Protein AF-A0AAN5BVP4-F1 (afdb_monomer_lite)

Sequence (202 aa):
MHPKSNMAAGEQMIKHLYDAVRRSKYWDNVYDSILGVASNLITDSLCSLIIINFDEHGGFADYVPPPVNVPRPEDGIAFDGESEGRPVTYDFTRLGVRVPAFIISPYIEPNTLIHNDGTNYANNSAYTHTSMLHFLQELWELEGLNNRVQWAKTFEHVFSDTKREDTPKTLSTPIWYGDSWEPKPEPFYLLNQNEDYYANRP

Structure (mmCIF, N/CA/C/O backbone):
data_AF-A0AAN5BVP4-F1
#
_entry.id   AF-A0AAN5BVP4-F1
#
loop_
_atom_site.group_PDB
_atom_site.id
_atom_site.type_symbol
_atom_site.label_atom_id
_atom_site.label_alt_id
_atom_site.label_comp_id
_atom_site.label_asym_id
_atom_site.label_entity_id
_atom_site.label_seq_id
_atom_site.pdbx_PDB_ins_code
_atom_site.Cartn_x
_atom_site.Cartn_y
_atom_site.Cartn_z
_atom_site.occupancy
_atom_site.B_iso_or_equiv
_atom_site.auth_seq_id
_atom_site.auth_comp_id
_atom_site.auth_asym_id
_atom_site.auth_atom_id
_atom_site.pdbx_PDB_model_num
ATOM 1 N N . MET A 1 1 ? 12.687 0.430 9.139 1.00 60.47 1 MET A N 1
ATOM 2 C CA . MET A 1 1 ? 12.966 -0.938 8.656 1.00 60.47 1 MET A CA 1
ATOM 3 C C . MET A 1 1 ? 13.737 -0.815 7.355 1.00 60.47 1 MET A C 1
ATOM 5 O O . MET A 1 1 ? 13.190 -1.040 6.292 1.00 60.47 1 MET A O 1
ATOM 9 N N . HIS A 1 2 ? 14.980 -0.355 7.456 1.00 68.62 2 HIS A N 1
ATOM 10 C CA . HIS A 1 2 ? 15.894 -0.201 6.328 1.00 68.62 2 HIS A CA 1
ATOM 11 C C . HIS A 1 2 ? 17.158 -0.992 6.682 1.00 68.62 2 HIS A C 1
ATOM 13 O O . HIS A 1 2 ? 17.505 -1.028 7.875 1.00 68.62 2 HIS A O 1
ATOM 19 N N . PRO A 1 3 ? 17.849 -1.624 5.717 1.00 52.41 3 PRO A N 1
ATOM 20 C CA . PRO A 1 3 ? 19.118 -2.291 5.980 1.00 52.41 3 PRO A CA 1
ATOM 21 C C . PRO A 1 3 ? 20.056 -1.386 6.800 1.00 52.41 3 PRO A C 1
ATOM 23 O O . PRO A 1 3 ? 20.207 -0.206 6.472 1.00 52.41 3 PRO A O 1
ATOM 26 N N . LYS A 1 4 ? 20.645 -1.949 7.872 1.00 65.12 4 LYS A N 1
ATOM 27 C CA . LYS A 1 4 ? 21.407 -1.331 8.993 1.00 65.12 4 LYS A CA 1
ATOM 28 C C . LYS A 1 4 ? 20.627 -0.965 10.265 1.00 65.12 4 LYS A C 1
ATOM 30 O O . LYS A 1 4 ? 21.263 -0.774 1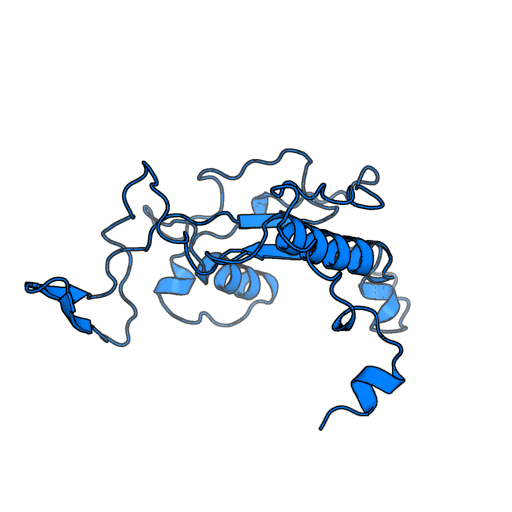1.297 1.00 65.12 4 LYS A O 1
ATOM 35 N N . SER A 1 5 ? 19.299 -0.861 10.241 1.00 67.62 5 SER A N 1
ATOM 36 C CA . SER A 1 5 ? 18.511 -0.558 11.450 1.00 67.62 5 SER A CA 1
ATOM 37 C C . SER A 1 5 ? 17.968 -1.815 12.128 1.00 67.62 5 SER A C 1
ATOM 39 O O . SER A 1 5 ? 17.642 -2.796 11.467 1.00 67.62 5 SER A O 1
ATOM 41 N N . ASN A 1 6 ? 17.807 -1.761 13.452 1.00 75.81 6 ASN A N 1
ATOM 42 C CA . ASN A 1 6 ? 17.239 -2.864 14.219 1.00 75.81 6 ASN A CA 1
ATOM 43 C C . ASN A 1 6 ? 15.751 -3.103 13.878 1.00 75.81 6 ASN A C 1
ATOM 45 O O . ASN A 1 6 ? 14.955 -2.159 13.868 1.00 75.81 6 ASN A O 1
ATOM 49 N N . MET A 1 7 ? 15.369 -4.363 13.644 1.00 80.69 7 MET A N 1
ATOM 50 C CA . MET A 1 7 ? 13.988 -4.743 13.314 1.00 80.69 7 MET A CA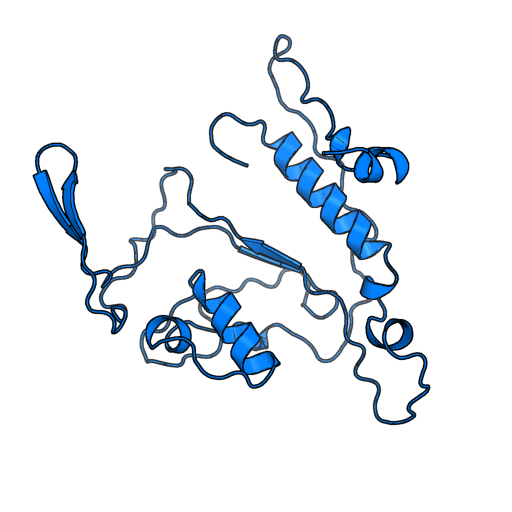 1
ATOM 51 C C . MET A 1 7 ? 12.998 -4.426 14.437 1.00 80.69 7 MET A C 1
ATOM 53 O O . MET A 1 7 ? 11.948 -3.850 14.160 1.00 80.69 7 MET A O 1
ATOM 57 N N . ALA A 1 8 ? 13.366 -4.680 15.695 1.00 81.69 8 ALA A N 1
ATOM 58 C CA . ALA A 1 8 ? 12.511 -4.406 16.848 1.00 81.69 8 ALA A CA 1
ATOM 59 C C . ALA A 1 8 ? 12.194 -2.909 16.986 1.00 81.69 8 ALA A C 1
ATOM 61 O O . ALA A 1 8 ? 11.110 -2.544 17.431 1.00 81.69 8 ALA A O 1
ATOM 62 N N . ALA A 1 9 ? 13.097 -2.021 16.552 1.00 80.81 9 ALA A N 1
ATOM 63 C CA . ALA A 1 9 ? 12.792 -0.593 16.478 1.00 80.81 9 ALA A CA 1
ATOM 64 C C . ALA A 1 9 ? 11.716 -0.313 15.412 1.00 80.81 9 ALA A C 1
ATOM 66 O O . ALA A 1 9 ? 10.761 0.414 15.661 1.00 80.81 9 ALA A O 1
ATOM 67 N N . GLY A 1 10 ? 11.806 -0.933 14.235 1.00 84.12 10 GLY A N 1
ATOM 68 C CA . GLY A 1 10 ? 10.755 -0.842 13.217 1.00 84.12 10 GLY A CA 1
ATOM 69 C C . GLY A 1 10 ? 9.388 -1.320 13.717 1.00 84.12 10 GLY A C 1
ATOM 70 O O . GLY A 1 10 ? 8.387 -0.623 13.560 1.00 84.12 10 GLY A O 1
ATOM 71 N N . GLU A 1 11 ? 9.361 -2.469 14.384 1.00 87.75 11 GLU A N 1
ATOM 72 C CA . GLU A 1 11 ? 8.152 -3.033 14.991 1.00 87.75 11 GLU A CA 1
ATOM 73 C C . GLU A 1 11 ? 7.599 -2.134 16.104 1.00 87.75 11 GLU A C 1
ATOM 75 O O . GLU A 1 11 ? 6.389 -1.931 16.201 1.00 87.75 11 GLU A O 1
ATOM 80 N N . GLN A 1 12 ? 8.476 -1.528 16.908 1.00 86.69 12 GLN A N 1
ATOM 81 C CA . GLN A 1 12 ? 8.082 -0.615 17.978 1.00 86.69 12 GLN A CA 1
ATOM 82 C C . GLN A 1 12 ? 7.410 0.636 17.403 1.00 86.69 12 GLN A C 1
ATOM 84 O O . GLN A 1 12 ? 6.421 1.110 17.961 1.00 86.69 12 GLN A O 1
ATOM 89 N N . MET A 1 13 ? 7.902 1.152 16.272 1.00 87.94 13 MET A N 1
ATOM 90 C CA . MET A 1 13 ? 7.272 2.262 15.552 1.00 87.94 13 MET A CA 1
ATOM 91 C C . MET A 1 13 ? 5.867 1.887 15.064 1.00 87.94 13 MET A C 1
ATOM 93 O O . MET A 1 13 ? 4.926 2.645 15.297 1.00 87.94 13 MET A O 1
ATOM 97 N N . ILE A 1 14 ? 5.706 0.710 14.447 1.00 91.62 14 ILE A N 1
ATOM 98 C CA . ILE A 1 14 ? 4.395 0.212 13.997 1.00 91.62 14 ILE A CA 1
ATOM 99 C C . ILE A 1 14 ? 3.437 0.076 15.183 1.00 91.62 14 ILE A C 1
ATOM 101 O O . ILE A 1 14 ? 2.300 0.540 15.110 1.00 91.62 14 ILE A O 1
ATOM 105 N N . LYS A 1 15 ? 3.901 -0.503 16.296 1.00 91.94 15 LYS A N 1
ATOM 106 C CA . LYS A 1 15 ? 3.128 -0.598 17.537 1.00 91.94 15 LYS A CA 1
ATOM 107 C C . LYS A 1 15 ? 2.666 0.769 18.023 1.00 91.94 15 LYS A C 1
ATOM 109 O O . LYS A 1 15 ? 1.489 0.928 18.327 1.00 91.94 15 LYS A O 1
ATOM 114 N N . HIS A 1 16 ? 3.567 1.746 18.103 1.00 90.88 16 HIS A N 1
ATOM 115 C CA . HIS A 1 16 ? 3.206 3.091 18.544 1.00 90.88 16 HIS A CA 1
ATOM 116 C C . HIS A 1 16 ? 2.154 3.729 17.637 1.00 90.88 16 HIS A C 1
ATOM 118 O O . HIS A 1 16 ? 1.184 4.281 18.155 1.00 90.88 16 HIS A O 1
ATOM 124 N N . LEU A 1 17 ? 2.313 3.616 16.315 1.00 91.81 17 LEU A N 1
ATOM 125 C CA . LEU A 1 17 ? 1.338 4.112 15.345 1.00 91.81 17 LEU A CA 1
ATOM 126 C C . LEU A 1 17 ? -0.029 3.450 15.549 1.00 91.81 17 LEU A C 1
ATOM 128 O O . LEU A 1 17 ? -1.029 4.147 15.721 1.00 91.81 17 LEU A O 1
ATOM 132 N N . TYR A 1 18 ? -0.070 2.117 15.580 1.00 93.88 18 TYR A N 1
ATOM 133 C CA . TYR A 1 18 ? -1.311 1.371 15.762 1.00 93.88 18 TYR A CA 1
ATOM 134 C C . TYR A 1 18 ? -1.993 1.731 17.083 1.00 93.88 18 TYR A C 1
ATOM 136 O O . TYR A 1 18 ? -3.154 2.119 17.079 1.00 93.88 18 TYR A O 1
ATOM 144 N N . ASP A 1 19 ? -1.277 1.664 18.208 1.00 93.44 19 ASP A N 1
ATOM 145 C CA . ASP A 1 19 ? -1.830 1.946 19.535 1.00 93.44 19 ASP A CA 1
ATOM 146 C C . ASP A 1 19 ? -2.303 3.404 19.674 1.00 93.44 19 ASP A C 1
ATOM 148 O O . ASP A 1 19 ? -3.219 3.691 20.450 1.00 93.44 19 ASP A O 1
ATOM 152 N N . ALA A 1 20 ? -1.673 4.347 18.967 1.00 91.19 20 ALA A N 1
ATOM 153 C CA . ALA A 1 20 ? -2.102 5.742 18.935 1.00 91.19 20 ALA A CA 1
ATOM 154 C C . ALA A 1 20 ? -3.425 5.896 18.176 1.00 91.19 20 ALA A C 1
ATOM 156 O O . ALA A 1 20 ? -4.381 6.441 18.728 1.00 91.19 20 ALA A O 1
ATOM 157 N N . VAL A 1 21 ? -3.515 5.358 16.954 1.00 91.00 21 VAL A N 1
ATOM 158 C CA . VAL A 1 21 ? -4.749 5.410 16.155 1.00 91.00 21 VAL A CA 1
ATOM 159 C C . VAL A 1 21 ? -5.865 4.625 16.850 1.00 91.00 21 VAL A C 1
ATOM 161 O O . VAL A 1 21 ? -6.971 5.142 16.984 1.00 91.00 21 VAL A O 1
ATOM 164 N N . ARG A 1 22 ? -5.570 3.440 17.396 1.00 90.69 22 ARG A N 1
ATOM 165 C CA . ARG A 1 22 ? -6.516 2.548 18.086 1.00 90.69 22 ARG A CA 1
ATOM 166 C C . ARG A 1 22 ? -7.164 3.162 19.325 1.00 90.69 22 ARG A C 1
ATOM 168 O O . ARG A 1 22 ? -8.308 2.827 19.632 1.00 90.69 22 ARG A O 1
ATOM 175 N N . ARG A 1 23 ? -6.432 4.012 20.053 1.00 90.44 23 ARG A N 1
ATOM 176 C CA . ARG A 1 23 ? -6.931 4.754 21.226 1.00 90.44 23 ARG A CA 1
ATOM 177 C C . ARG A 1 23 ? -7.583 6.085 20.860 1.00 90.44 23 ARG A C 1
ATOM 179 O O . ARG A 1 23 ? -8.164 6.730 21.729 1.00 90.44 23 ARG A O 1
ATOM 186 N N . SER A 1 24 ? -7.455 6.523 19.611 1.00 86.88 24 SER A N 1
ATOM 187 C CA . SER A 1 24 ? -8.049 7.773 19.157 1.00 86.88 24 SER A CA 1
ATOM 188 C C . SER A 1 24 ? -9.558 7.631 18.960 1.00 86.88 24 SER A C 1
ATOM 190 O O . SER A 1 24 ? -10.069 6.545 18.684 1.00 86.88 24 SER A O 1
ATOM 192 N N . LYS A 1 25 ? -10.268 8.762 19.013 1.00 83.75 25 LYS A N 1
ATOM 193 C CA . LYS A 1 25 ? -11.696 8.832 18.664 1.00 83.75 25 LYS A CA 1
ATOM 194 C C . LYS A 1 25 ? -11.990 8.347 17.233 1.00 83.75 25 LYS A C 1
ATOM 196 O O . LYS A 1 25 ? -13.077 7.846 16.972 1.00 83.75 25 LYS A O 1
ATOM 201 N N . TYR A 1 26 ? -11.003 8.432 16.336 1.00 82.56 26 TYR A N 1
ATOM 202 C CA . TYR A 1 26 ? -11.122 8.083 14.918 1.00 82.56 26 TYR A CA 1
ATOM 203 C C . TYR A 1 26 ? -11.084 6.574 14.640 1.00 82.56 26 TYR A C 1
ATOM 205 O O . TYR A 1 26 ? -11.358 6.157 13.513 1.00 82.56 26 TYR A O 1
ATOM 213 N N . TRP A 1 27 ? -10.725 5.739 15.625 1.00 85.25 27 TRP A N 1
ATOM 214 C CA . TRP A 1 27 ? -10.769 4.287 15.436 1.00 85.25 27 TRP A CA 1
ATOM 215 C C . TRP A 1 27 ? -12.205 3.793 15.284 1.00 85.25 27 TRP A C 1
ATOM 217 O O . TRP A 1 27 ? -12.499 3.020 14.377 1.00 85.25 27 TRP A O 1
ATOM 227 N N . ASP A 1 28 ? -13.084 4.258 16.173 1.00 74.69 28 ASP A N 1
ATOM 228 C CA . ASP A 1 28 ? -14.465 3.798 16.243 1.00 74.69 28 ASP A CA 1
ATOM 229 C C . ASP A 1 28 ? -15.428 4.721 15.484 1.00 74.69 28 ASP A C 1
ATOM 231 O O . ASP A 1 28 ? -16.345 4.195 14.869 1.00 74.69 28 ASP A O 1
ATOM 235 N N . ASN A 1 29 ? -15.207 6.048 15.467 1.00 64.88 29 ASN A N 1
ATOM 236 C CA . ASN A 1 29 ? -16.105 7.020 14.826 1.00 64.88 29 ASN A CA 1
ATOM 237 C C . ASN A 1 29 ? -15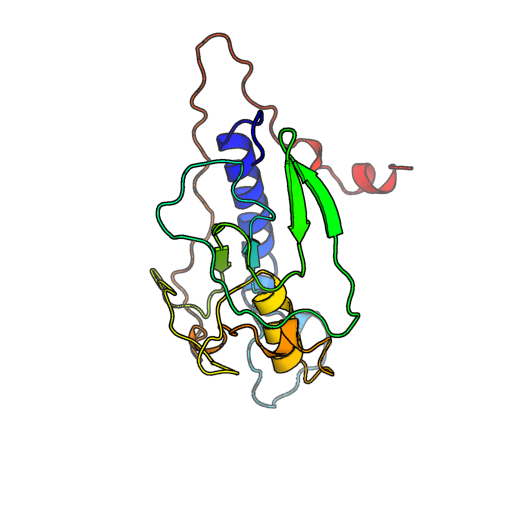.336 8.237 14.270 1.00 64.88 29 ASN A C 1
ATOM 239 O O . ASN A 1 29 ? -14.983 9.157 15.011 1.00 64.88 29 ASN A O 1
ATOM 243 N N . VAL A 1 30 ? -15.110 8.304 12.956 1.00 55.91 30 VAL A N 1
ATOM 244 C CA . VAL A 1 30 ? -14.523 9.501 12.321 1.00 55.91 30 VAL A CA 1
ATOM 245 C C . VAL A 1 30 ? -15.553 10.640 12.229 1.00 55.91 30 VAL A C 1
ATOM 247 O O . VAL A 1 30 ? -15.204 11.798 12.477 1.00 55.91 30 VAL A O 1
ATOM 250 N N . TYR A 1 31 ? -16.825 10.323 11.958 1.00 49.56 31 TYR A N 1
ATOM 251 C CA . TYR A 1 31 ? -17.839 11.306 11.546 1.00 49.56 31 TYR A CA 1
ATOM 252 C C . TYR A 1 31 ? -18.337 12.241 12.667 1.00 49.56 31 TYR A C 1
ATOM 254 O O . TYR A 1 31 ? -18.408 13.453 12.459 1.00 49.56 31 TYR A O 1
ATOM 262 N N . ASP A 1 32 ? -18.562 11.736 13.888 1.00 47.41 32 ASP A N 1
ATOM 263 C CA . ASP A 1 32 ? -19.035 12.560 15.024 1.00 47.41 32 ASP A CA 1
ATOM 264 C C . ASP A 1 32 ? -18.076 13.702 15.389 1.00 47.41 32 ASP A C 1
ATOM 266 O O . ASP A 1 32 ? -18.455 14.701 16.002 1.00 47.41 32 ASP A O 1
ATOM 270 N N . SER A 1 33 ? -16.805 13.566 15.017 1.00 45.41 33 SER A N 1
ATOM 271 C CA . SER A 1 33 ? -15.749 14.436 15.508 1.00 45.41 33 SER A CA 1
ATOM 272 C C . SER A 1 33 ? -15.346 15.570 14.565 1.00 45.41 33 SER A C 1
ATOM 274 O O . SER A 1 33 ? -14.636 16.473 15.012 1.00 45.41 33 SER A O 1
ATOM 276 N N . ILE A 1 34 ? -15.777 15.529 13.297 1.00 49.94 34 ILE A N 1
ATOM 277 C CA . ILE A 1 34 ? -15.353 16.479 12.254 1.00 49.94 34 ILE A CA 1
ATOM 278 C C . ILE A 1 34 ? -16.437 17.518 11.928 1.00 49.94 34 ILE A C 1
ATOM 280 O O . ILE A 1 34 ? -16.086 18.606 11.482 1.00 49.94 34 ILE A O 1
ATOM 284 N N . LEU A 1 35 ? -17.725 17.261 12.205 1.00 46.56 35 LEU A N 1
ATOM 285 C CA . LEU A 1 35 ? -18.787 18.200 11.803 1.00 46.56 35 LEU A CA 1
ATOM 286 C C . LEU A 1 35 ? -19.715 18.710 12.913 1.00 46.56 35 LEU A C 1
ATOM 288 O O . LEU A 1 35 ? -20.352 19.733 12.700 1.00 46.56 35 LEU A O 1
ATOM 292 N N . GLY A 1 36 ? -19.808 18.096 14.099 1.00 47.97 36 GLY A N 1
ATOM 293 C CA . GLY A 1 36 ? -20.693 18.606 15.165 1.00 47.97 36 GLY A CA 1
ATOM 294 C C . GLY A 1 36 ? -22.180 18.714 14.773 1.00 47.97 36 GLY A C 1
ATOM 295 O O . GLY A 1 36 ? -22.956 19.360 15.477 1.00 47.97 36 GLY A O 1
ATOM 296 N N . VAL A 1 37 ? -22.586 18.092 13.661 1.00 44.75 37 VAL A N 1
ATOM 297 C CA . VAL A 1 37 ? -23.964 18.075 13.170 1.00 44.75 37 VAL A CA 1
ATOM 298 C C . VAL A 1 37 ? -24.497 16.658 13.317 1.00 44.75 37 VAL A C 1
ATOM 300 O O . VAL A 1 37 ? -24.060 15.744 12.624 1.00 44.75 37 VAL A O 1
ATOM 303 N N . ALA A 1 38 ? -25.457 16.480 14.221 1.00 47.19 38 ALA A N 1
ATOM 304 C CA . ALA A 1 38 ? -26.250 15.263 14.309 1.00 47.19 38 ALA A CA 1
ATOM 305 C C . ALA A 1 38 ? -27.121 15.142 13.045 1.00 47.19 38 ALA A C 1
ATOM 307 O O . ALA A 1 38 ? -28.177 15.771 12.953 1.00 47.19 38 ALA A O 1
ATOM 308 N N . SER A 1 39 ? -26.677 14.377 12.047 1.00 45.78 39 SER A N 1
ATOM 309 C CA . SER A 1 39 ? -27.493 14.046 10.875 1.00 45.78 39 SER A CA 1
ATOM 310 C C . SER A 1 39 ? -28.058 12.634 11.006 1.00 45.78 39 SER A C 1
ATOM 312 O O . SER A 1 39 ? -27.315 11.662 10.976 1.00 45.78 39 SER A O 1
ATOM 314 N N . ASN A 1 40 ? -29.386 12.523 11.090 1.00 42.06 40 ASN A N 1
ATOM 315 C CA . ASN A 1 40 ? -30.141 11.260 11.120 1.00 42.06 40 ASN A CA 1
ATOM 316 C C . ASN A 1 40 ? -30.285 10.590 9.731 1.00 42.06 40 ASN A C 1
ATOM 318 O O . ASN A 1 40 ? -31.272 9.902 9.477 1.00 42.06 40 ASN A O 1
ATOM 322 N N . LEU A 1 41 ? -29.345 10.814 8.810 1.00 44.31 41 LEU A N 1
ATOM 323 C CA . LEU A 1 41 ? -29.219 10.011 7.592 1.00 44.31 41 LEU A CA 1
ATOM 324 C C . LEU A 1 41 ? -28.148 8.964 7.854 1.00 44.31 41 LEU A C 1
ATOM 326 O O . LEU A 1 41 ? -27.126 9.332 8.420 1.00 44.31 41 LEU A O 1
ATOM 330 N N . ILE A 1 42 ? -28.433 7.712 7.472 1.00 43.19 42 ILE A N 1
ATOM 331 C CA . ILE A 1 42 ? -27.570 6.516 7.535 1.00 43.19 42 ILE A CA 1
ATOM 332 C C . ILE A 1 42 ? -26.104 6.924 7.723 1.00 43.19 42 ILE A C 1
ATOM 334 O O . ILE A 1 42 ? -25.420 7.320 6.784 1.00 43.19 42 ILE A O 1
ATOM 338 N N . THR A 1 43 ? -25.682 6.959 8.985 1.00 43.66 43 THR A N 1
ATOM 339 C CA . THR A 1 43 ? -24.336 7.353 9.385 1.00 43.66 43 THR A CA 1
ATOM 340 C C . THR A 1 43 ? -23.440 6.163 9.116 1.00 43.66 43 THR A C 1
ATOM 342 O O . THR A 1 43 ? -23.242 5.334 10.004 1.00 43.66 43 THR A O 1
ATOM 345 N N . ASP A 1 44 ? -22.949 6.048 7.886 1.00 50.94 44 ASP A N 1
ATOM 346 C CA . ASP A 1 44 ? -21.884 5.112 7.555 1.00 50.94 44 ASP A CA 1
ATOM 347 C C . ASP A 1 44 ? -20.686 5.472 8.441 1.00 50.94 44 ASP A C 1
ATOM 349 O O . ASP A 1 44 ? -20.044 6.514 8.283 1.00 50.94 44 ASP A O 1
ATOM 353 N N . SER A 1 45 ? -20.456 4.664 9.475 1.00 54.34 45 SER A N 1
ATOM 354 C CA . SER A 1 45 ? -19.377 4.850 10.437 1.00 54.34 45 SER A CA 1
ATOM 355 C C . SER A 1 45 ? -18.037 4.759 9.710 1.00 54.34 45 SER A C 1
ATOM 357 O O . SER A 1 45 ? -17.456 3.684 9.584 1.00 54.34 45 SER A O 1
ATOM 359 N N . LEU A 1 46 ? -17.523 5.892 9.234 1.00 59.88 46 LEU A N 1
ATOM 360 C CA . LEU A 1 46 ? -16.158 5.996 8.734 1.00 59.88 46 LEU A CA 1
ATOM 361 C C . LEU A 1 46 ? -15.209 5.627 9.886 1.00 59.88 46 LEU A C 1
ATOM 363 O O . LEU A 1 46 ? -15.212 6.281 10.932 1.00 59.88 46 LEU A O 1
ATOM 367 N N . CYS A 1 47 ? -14.416 4.570 9.709 1.00 73.12 47 CYS A N 1
ATOM 368 C CA . CYS A 1 47 ? -13.344 4.178 10.626 1.00 73.12 47 CYS A CA 1
ATOM 369 C C . CYS A 1 47 ? -11.979 4.393 9.967 1.00 73.12 47 CYS A C 1
ATOM 371 O O . CYS A 1 47 ? -11.856 4.499 8.748 1.00 73.12 47 CYS A O 1
ATOM 373 N N . SER A 1 48 ? -10.935 4.448 10.789 1.00 87.69 48 SER A N 1
ATOM 374 C CA . SER A 1 48 ? -9.565 4.636 10.305 1.00 87.69 48 SER A CA 1
ATOM 375 C C . SER A 1 48 ? -9.083 3.461 9.443 1.00 87.69 48 SER A C 1
ATOM 377 O O . SER A 1 48 ? -9.267 2.297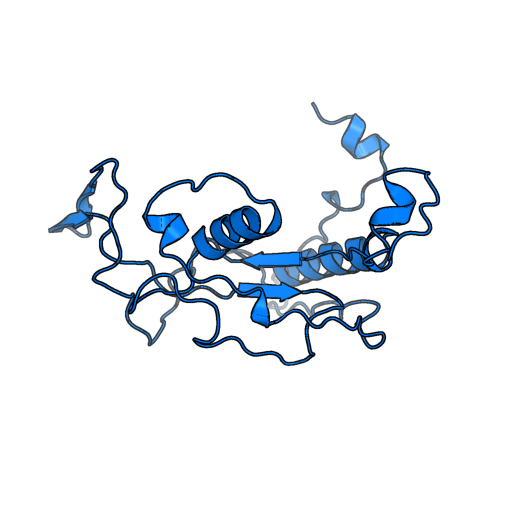 9.801 1.00 87.69 48 SER A O 1
ATOM 379 N N . LEU A 1 49 ? -8.392 3.784 8.348 1.00 91.12 49 LEU A N 1
ATOM 380 C CA . LEU A 1 49 ? -7.652 2.851 7.502 1.00 91.12 49 LEU A CA 1
ATOM 381 C C . LEU A 1 49 ? -6.153 3.125 7.662 1.00 91.12 49 LEU A C 1
ATOM 383 O O . LEU A 1 49 ? -5.692 4.233 7.400 1.00 91.12 49 LEU A O 1
ATOM 387 N N . ILE A 1 50 ? -5.389 2.120 8.083 1.00 94.12 50 ILE A N 1
ATOM 388 C CA . ILE A 1 50 ? -3.927 2.186 8.141 1.00 94.12 50 ILE A CA 1
ATOM 389 C C . ILE A 1 50 ? -3.379 1.306 7.024 1.00 94.12 50 ILE A C 1
ATOM 391 O O . ILE A 1 50 ? -3.645 0.105 6.988 1.00 94.12 50 ILE A O 1
ATOM 395 N N . ILE A 1 51 ? -2.586 1.901 6.137 1.00 94.88 51 ILE A N 1
ATOM 396 C CA . ILE A 1 51 ? -1.849 1.175 5.104 1.00 94.88 51 ILE A CA 1
ATOM 397 C C . ILE A 1 51 ? -0.367 1.235 5.463 1.00 94.88 51 ILE A C 1
ATOM 399 O O . ILE A 1 51 ? 0.195 2.317 5.625 1.00 94.88 51 ILE A O 1
ATOM 403 N N . ILE A 1 52 ? 0.263 0.071 5.596 1.00 94.88 52 ILE A N 1
ATOM 404 C CA . ILE A 1 52 ? 1.713 -0.052 5.760 1.00 94.88 52 ILE A CA 1
ATOM 405 C C . ILE A 1 52 ? 2.252 -0.633 4.463 1.00 94.88 52 ILE A C 1
ATOM 407 O O . ILE A 1 52 ? 1.890 -1.744 4.087 1.00 94.88 52 ILE A O 1
ATOM 411 N N . ASN A 1 53 ? 3.122 0.110 3.792 1.00 93.44 53 ASN A N 1
ATOM 412 C CA . ASN A 1 53 ? 3.787 -0.327 2.575 1.00 93.44 53 ASN A CA 1
ATOM 413 C C . ASN A 1 53 ? 5.287 -0.030 2.680 1.00 93.44 53 ASN A C 1
ATOM 415 O O . ASN A 1 53 ? 5.705 0.804 3.485 1.00 93.44 53 ASN A O 1
ATOM 419 N N . PHE A 1 54 ? 6.082 -0.716 1.871 1.00 92.62 54 PHE A N 1
ATOM 420 C CA . PHE A 1 54 ? 7.527 -0.544 1.801 1.00 92.62 54 PHE A CA 1
ATOM 421 C C . PHE A 1 54 ? 7.877 0.032 0.433 1.00 92.62 54 PHE A C 1
ATOM 423 O O . PHE A 1 54 ? 7.318 -0.379 -0.580 1.00 92.62 54 PHE A O 1
ATOM 430 N N . ASP A 1 55 ? 8.766 1.014 0.391 1.00 92.06 55 ASP A N 1
ATOM 431 C CA . ASP A 1 55 ? 9.220 1.646 -0.849 1.00 92.06 55 ASP A CA 1
ATOM 432 C C . ASP A 1 55 ? 10.077 0.689 -1.687 1.00 92.06 55 ASP A C 1
ATOM 434 O O . ASP A 1 55 ? 9.925 0.630 -2.907 1.00 92.06 55 ASP A O 1
ATOM 438 N N . GLU A 1 56 ? 10.902 -0.123 -1.024 1.00 89.31 56 GLU A N 1
ATOM 439 C CA . GLU A 1 56 ? 11.741 -1.137 -1.650 1.00 89.31 56 GLU A CA 1
ATOM 440 C C . GLU A 1 56 ? 11.795 -2.462 -0.874 1.00 89.31 56 GLU A C 1
ATOM 442 O O . GLU A 1 56 ? 11.430 -2.577 0.294 1.00 89.31 56 GLU A O 1
ATOM 447 N N . HIS A 1 57 ? 12.294 -3.491 -1.557 1.00 87.81 57 HIS A N 1
ATOM 448 C CA . HIS A 1 57 ? 12.471 -4.839 -1.019 1.00 87.81 57 HIS A CA 1
ATOM 449 C C . HIS A 1 57 ? 13.790 -5.031 -0.245 1.00 87.81 57 HIS A C 1
ATOM 451 O O . HIS A 1 57 ? 14.086 -6.142 0.182 1.00 87.81 57 HIS A O 1
ATOM 457 N N . GLY A 1 58 ? 14.624 -3.991 -0.117 1.00 85.19 58 GLY A N 1
ATOM 458 C CA . GLY A 1 58 ? 15.888 -4.031 0.631 1.00 85.19 58 GLY A CA 1
ATOM 459 C C . GLY A 1 58 ? 16.991 -4.931 0.052 1.00 85.19 58 GLY A C 1
ATOM 460 O O . GLY A 1 58 ? 17.958 -5.216 0.756 1.00 85.19 58 GLY A O 1
ATOM 461 N N . GLY A 1 59 ? 16.860 -5.400 -1.196 1.00 83.62 59 GLY A N 1
ATOM 462 C CA . GLY A 1 59 ? 17.846 -6.274 -1.850 1.00 83.62 59 GLY A CA 1
ATOM 463 C C . GLY A 1 59 ? 17.737 -7.758 -1.480 1.00 83.62 59 GLY A C 1
ATOM 464 O O . GLY A 1 59 ? 18.615 -8.543 -1.837 1.00 83.62 59 GLY A O 1
ATOM 465 N N . PHE A 1 60 ? 16.694 -8.157 -0.746 1.00 85.12 60 PHE A N 1
ATOM 466 C CA . PHE A 1 60 ? 16.474 -9.554 -0.373 1.00 85.12 60 PHE A CA 1
ATOM 467 C C . PHE A 1 60 ? 15.991 -10.391 -1.565 1.00 85.12 60 PHE A C 1
ATOM 469 O O . PHE A 1 60 ? 15.271 -9.913 -2.434 1.00 85.12 60 PHE A O 1
ATOM 476 N N . ALA A 1 61 ? 16.365 -11.670 -1.607 1.00 89.69 61 ALA A N 1
ATOM 477 C CA . ALA A 1 61 ? 15.922 -12.551 -2.682 1.00 89.69 61 ALA A CA 1
ATOM 478 C C . ALA A 1 61 ? 14.399 -12.778 -2.630 1.00 89.69 61 ALA A C 1
ATOM 480 O O . ALA A 1 61 ? 13.864 -13.196 -1.603 1.00 89.69 61 ALA A O 1
ATOM 481 N N . ASP A 1 62 ? 13.726 -12.573 -3.762 1.00 92.62 62 ASP A N 1
ATOM 482 C CA . ASP A 1 62 ? 12.336 -12.966 -3.994 1.00 92.62 62 ASP A CA 1
ATOM 483 C C . ASP A 1 62 ? 12.294 -13.947 -5.178 1.00 92.62 62 ASP A C 1
ATOM 485 O O . ASP A 1 62 ? 12.988 -13.765 -6.179 1.00 92.62 62 ASP A O 1
ATOM 489 N N . TYR A 1 63 ? 11.510 -15.019 -5.052 1.00 94.69 63 TYR A N 1
ATOM 490 C CA . TYR A 1 63 ? 11.388 -16.048 -6.087 1.00 94.69 63 TYR A CA 1
ATOM 491 C C . TYR A 1 63 ? 10.464 -15.642 -7.244 1.00 94.69 63 TYR A C 1
ATOM 493 O O . TYR A 1 63 ? 10.489 -16.279 -8.298 1.00 94.69 63 TYR A O 1
ATOM 501 N N . VAL A 1 64 ? 9.613 -14.630 -7.054 1.00 92.88 64 VAL A N 1
ATOM 502 C CA . VAL A 1 64 ? 8.680 -14.159 -8.075 1.00 92.88 64 VAL A CA 1
ATOM 503 C C . VAL A 1 64 ? 9.382 -13.133 -8.958 1.00 92.88 64 VAL A C 1
ATOM 505 O O . VAL A 1 64 ? 9.801 -12.081 -8.466 1.00 92.88 64 VAL A O 1
ATOM 508 N N . PRO A 1 65 ? 9.500 -13.399 -10.270 1.00 93.25 65 PRO A N 1
ATOM 509 C CA . PRO A 1 65 ? 10.108 -12.450 -11.184 1.00 93.25 65 PRO A CA 1
ATOM 510 C C . PRO A 1 65 ? 9.253 -11.175 -11.291 1.00 93.25 65 PRO A C 1
ATOM 512 O O . PRO A 1 65 ? 8.020 -11.267 -11.296 1.00 93.25 65 PRO A O 1
ATOM 515 N N . PRO A 1 66 ? 9.874 -9.988 -11.427 1.00 93.00 66 PRO A N 1
ATOM 516 C CA . PRO A 1 66 ? 9.138 -8.745 -11.615 1.00 93.00 66 PRO A CA 1
ATOM 517 C C . PRO A 1 66 ? 8.227 -8.791 -12.854 1.00 93.00 66 PRO A C 1
ATOM 519 O O . PRO A 1 66 ? 8.696 -9.173 -13.933 1.00 93.00 66 PRO A O 1
ATOM 522 N N . PRO A 1 67 ? 6.952 -8.372 -12.742 1.00 92.88 67 PRO A N 1
ATOM 523 C CA . PRO A 1 67 ? 6.045 -8.313 -13.883 1.00 92.88 67 PRO A CA 1
ATOM 524 C C . PRO A 1 67 ? 6.568 -7.421 -15.015 1.00 92.88 67 PRO A C 1
ATOM 526 O O . PRO A 1 67 ? 7.073 -6.321 -14.782 1.00 92.88 67 PRO A O 1
ATOM 529 N N . VAL A 1 68 ? 6.402 -7.896 -16.248 1.00 95.00 68 VAL A N 1
ATOM 530 C CA . VAL A 1 68 ? 6.760 -7.212 -17.503 1.00 95.00 68 VAL A CA 1
ATOM 531 C C . VAL A 1 68 ? 5.501 -6.881 -18.308 1.00 95.00 68 VAL A C 1
ATOM 533 O O . VAL A 1 68 ? 4.418 -7.378 -17.997 1.00 95.00 68 VAL A O 1
ATOM 536 N N . ASN A 1 69 ? 5.644 -6.084 -19.370 1.00 94.25 69 ASN A N 1
ATOM 537 C CA . ASN A 1 69 ? 4.542 -5.630 -20.229 1.00 94.25 69 ASN A CA 1
ATOM 538 C C . ASN A 1 69 ? 3.492 -4.800 -19.469 1.00 94.25 69 ASN A C 1
ATOM 540 O O . ASN A 1 69 ? 2.293 -4.890 -19.741 1.00 94.25 69 ASN A O 1
ATOM 544 N N . VAL A 1 70 ? 3.941 -4.004 -18.496 1.00 95.25 70 VAL A N 1
ATOM 545 C CA . VAL A 1 70 ? 3.081 -3.057 -17.779 1.00 95.25 70 VAL A CA 1
ATOM 546 C C . VAL A 1 70 ? 3.039 -1.707 -18.509 1.00 95.25 70 VAL A C 1
ATOM 548 O O . VAL A 1 70 ? 4.034 -1.336 -19.138 1.00 95.25 70 VAL A O 1
ATOM 551 N N . PRO A 1 71 ? 1.935 -0.938 -18.440 1.00 95.50 71 PRO A N 1
ATOM 552 C CA . PRO A 1 71 ? 1.818 0.318 -19.177 1.00 95.50 71 PRO A CA 1
ATOM 553 C C . PRO A 1 71 ? 2.874 1.330 -18.749 1.00 95.50 71 PRO A C 1
ATOM 555 O O . PRO A 1 71 ? 2.949 1.714 -17.578 1.00 95.50 71 PRO A O 1
ATOM 558 N N . ARG A 1 72 ? 3.701 1.763 -19.697 1.00 94.88 72 ARG A N 1
ATOM 559 C CA . ARG A 1 72 ? 4.634 2.875 -19.508 1.00 94.88 72 ARG A CA 1
ATOM 560 C C . ARG A 1 72 ? 3.850 4.178 -19.274 1.00 94.88 72 ARG A C 1
ATOM 562 O O . ARG A 1 72 ? 2.843 4.364 -19.957 1.00 94.88 72 ARG A O 1
ATOM 569 N N . PRO A 1 73 ? 4.288 5.069 -18.364 1.00 92.44 73 PRO A N 1
ATOM 570 C CA . PRO A 1 73 ? 3.703 6.402 -18.242 1.00 92.44 73 PRO A CA 1
ATOM 571 C C . PRO A 1 73 ? 3.693 7.161 -19.577 1.00 92.44 73 PRO A C 1
ATOM 573 O O . PRO A 1 73 ? 4.627 7.064 -20.372 1.00 92.44 73 PRO A O 1
ATOM 576 N N . GLU A 1 74 ? 2.632 7.921 -19.828 1.00 92.44 74 GLU A N 1
ATOM 577 C CA . GLU A 1 74 ? 2.427 8.639 -21.098 1.00 92.44 74 GLU A CA 1
ATOM 578 C C . GLU A 1 74 ? 3.433 9.772 -21.354 1.00 92.44 74 GLU A C 1
ATOM 580 O O . GLU A 1 74 ? 3.565 10.222 -22.490 1.00 92.44 74 GLU A O 1
ATOM 585 N N . ASP A 1 75 ? 4.182 10.199 -20.332 1.00 91.25 75 ASP A N 1
ATOM 586 C CA . ASP A 1 75 ? 5.217 11.233 -20.450 1.00 91.25 75 ASP A CA 1
ATOM 587 C C . ASP A 1 75 ? 6.397 10.830 -21.352 1.00 91.25 75 ASP A C 1
ATOM 589 O O . ASP A 1 75 ? 7.184 11.682 -21.768 1.00 91.25 75 ASP A O 1
ATOM 593 N N . GLY A 1 76 ? 6.526 9.539 -21.674 1.00 88.75 76 GLY A N 1
ATOM 594 C CA . GLY A 1 76 ? 7.577 9.041 -22.547 1.00 88.75 76 GLY A CA 1
ATOM 595 C C . GLY A 1 76 ? 8.983 9.214 -21.969 1.00 88.75 76 GLY A C 1
ATOM 596 O O . GLY A 1 76 ? 9.956 9.127 -22.725 1.00 88.75 76 GLY A O 1
ATOM 597 N N . ILE A 1 77 ? 9.126 9.395 -20.654 1.00 91.69 77 ILE A N 1
ATOM 598 C CA . ILE A 1 77 ? 10.429 9.451 -19.989 1.00 91.69 77 ILE A CA 1
ATOM 599 C C . ILE A 1 77 ? 11.005 8.033 -19.916 1.00 91.69 77 ILE A C 1
ATOM 601 O O . ILE A 1 77 ? 10.303 7.053 -19.651 1.00 91.69 77 ILE A O 1
ATOM 605 N N . ALA A 1 78 ? 12.279 7.892 -20.260 1.00 93.06 78 ALA A N 1
ATOM 606 C CA . ALA A 1 78 ? 13.055 6.667 -20.104 1.00 93.06 78 ALA A CA 1
ATOM 607 C C . ALA A 1 78 ? 14.391 7.023 -19.461 1.00 93.06 78 ALA A C 1
ATOM 609 O O . ALA A 1 78 ? 14.879 8.147 -19.592 1.00 93.06 78 ALA A O 1
ATOM 610 N N . PHE A 1 79 ? 14.969 6.059 -18.759 1.00 91.81 79 PHE A N 1
ATOM 611 C CA . PHE A 1 79 ? 16.337 6.153 -18.283 1.00 91.81 79 PHE A CA 1
ATOM 612 C C . PHE A 1 79 ? 17.254 5.416 -19.254 1.00 91.81 79 PHE A C 1
ATOM 614 O O . PHE A 1 79 ? 17.048 4.230 -19.497 1.00 91.81 79 PHE A O 1
ATOM 621 N N . ASP A 1 80 ? 18.279 6.102 -19.746 1.00 94.56 80 ASP A N 1
ATOM 622 C CA . ASP A 1 80 ? 19.401 5.507 -20.466 1.00 94.56 80 ASP A CA 1
ATOM 623 C C . ASP A 1 80 ? 20.669 5.746 -19.650 1.00 94.56 80 ASP A C 1
ATOM 625 O O . ASP A 1 80 ? 20.997 6.885 -19.308 1.00 94.56 80 ASP A O 1
ATOM 629 N N . GLY A 1 81 ? 21.383 4.678 -19.313 1.00 92.38 81 GLY A N 1
ATOM 630 C CA . GLY A 1 81 ? 22.585 4.787 -18.501 1.00 92.38 81 GLY A CA 1
ATOM 631 C C . GLY A 1 81 ? 23.399 3.508 -18.469 1.00 92.38 81 GLY A C 1
ATOM 632 O O . GLY A 1 81 ? 23.304 2.660 -19.353 1.00 92.38 81 GLY A O 1
ATOM 633 N N . GLU A 1 82 ? 24.216 3.378 -17.433 1.00 94.25 82 GLU A N 1
ATOM 634 C CA . GLU A 1 82 ? 25.090 2.231 -17.230 1.00 94.25 82 GLU A CA 1
ATOM 635 C C . GLU A 1 82 ? 24.820 1.611 -15.858 1.00 94.25 82 GLU A C 1
ATOM 637 O O . GLU A 1 82 ? 24.700 2.315 -14.855 1.00 94.25 82 GLU A O 1
ATOM 642 N N . SER A 1 83 ? 24.722 0.285 -15.809 1.00 87.75 83 SER A N 1
ATOM 643 C CA . SER A 1 83 ? 24.624 -0.492 -14.576 1.00 87.75 83 SER A CA 1
ATOM 644 C C . SER A 1 83 ? 25.617 -1.644 -14.653 1.00 87.75 83 SER A C 1
ATOM 646 O O . SER A 1 83 ? 25.634 -2.383 -15.636 1.00 87.75 83 SER A O 1
ATOM 648 N N . GLU A 1 84 ? 26.483 -1.765 -13.645 1.00 89.06 84 GLU A N 1
ATOM 649 C CA . GLU A 1 84 ? 27.526 -2.802 -13.577 1.00 89.06 84 GLU A CA 1
ATOM 650 C C . GLU A 1 84 ? 28.393 -2.914 -14.850 1.00 89.06 84 GLU A C 1
ATOM 652 O O . GLU A 1 84 ? 28.699 -4.012 -15.322 1.00 89.06 84 GLU A O 1
ATOM 657 N N . GLY A 1 85 ? 28.788 -1.784 -15.445 1.00 91.69 85 GLY A N 1
ATOM 658 C CA . GLY A 1 85 ? 29.616 -1.800 -16.656 1.00 91.69 85 GLY A CA 1
ATOM 659 C C . GLY A 1 85 ? 28.843 -2.062 -17.951 1.00 91.69 85 GLY A C 1
ATOM 660 O O . GLY A 1 85 ? 29.460 -2.286 -18.993 1.00 91.69 85 GLY A O 1
ATOM 661 N N . ARG A 1 86 ? 27.506 -2.123 -17.906 1.00 91.62 86 ARG A N 1
ATOM 662 C CA . ARG A 1 86 ? 26.659 -2.464 -19.056 1.00 91.62 86 ARG A CA 1
ATOM 663 C C . ARG A 1 86 ? 25.673 -1.343 -19.361 1.00 91.62 86 ARG A C 1
ATOM 665 O O . ARG A 1 86 ? 25.042 -0.844 -18.429 1.00 91.62 86 ARG A O 1
ATOM 672 N N . PRO A 1 87 ? 25.484 -0.977 -20.640 1.00 93.81 87 PRO A N 1
ATOM 673 C CA . PRO A 1 87 ? 24.437 -0.040 -21.013 1.00 93.81 87 PRO A CA 1
ATOM 674 C C . PRO A 1 87 ? 23.067 -0.644 -20.685 1.00 93.81 87 PRO A C 1
ATOM 676 O O . PRO A 1 87 ? 22.786 -1.796 -21.028 1.00 93.81 87 PRO A O 1
ATOM 679 N N . VAL A 1 88 ? 22.225 0.132 -20.011 1.00 92.81 88 VAL A N 1
ATOM 680 C CA . VAL A 1 88 ? 20.865 -0.244 -19.628 1.00 92.81 88 VAL A CA 1
ATOM 681 C C . VAL A 1 88 ? 19.912 0.873 -20.023 1.00 92.81 88 VAL A C 1
ATOM 683 O O . VAL A 1 88 ? 20.118 2.031 -19.662 1.00 92.81 88 VAL A O 1
ATOM 686 N N . THR A 1 89 ? 18.837 0.486 -20.702 1.00 93.25 89 THR A N 1
ATOM 687 C CA . THR A 1 89 ? 17.661 1.327 -20.927 1.00 93.25 89 THR A CA 1
ATOM 688 C C . THR A 1 89 ? 16.523 0.818 -20.050 1.00 93.25 89 THR A C 1
ATOM 690 O O . THR A 1 89 ? 16.228 -0.380 -20.029 1.00 93.25 89 THR A O 1
ATOM 693 N N . TYR A 1 90 ? 15.877 1.722 -19.321 1.00 92.56 90 TYR A N 1
ATOM 694 C CA . TYR A 1 90 ? 14.680 1.454 -18.538 1.00 92.56 90 TYR A CA 1
ATOM 695 C C . TYR A 1 90 ? 13.542 2.349 -19.022 1.00 92.56 90 TYR A C 1
ATOM 697 O O . TYR A 1 90 ? 13.482 3.542 -18.733 1.00 92.56 90 TYR A O 1
ATOM 705 N N . ASP A 1 91 ? 12.626 1.743 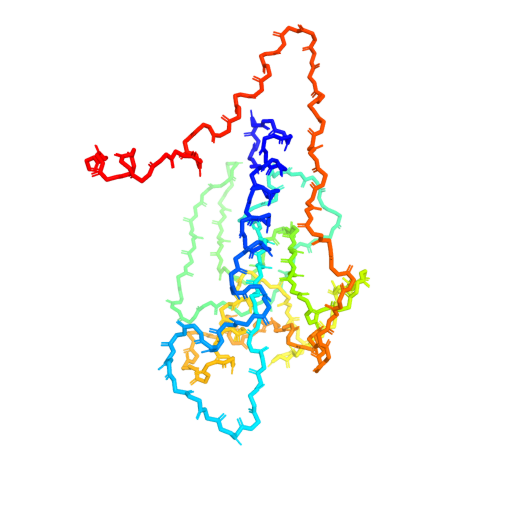-19.769 1.00 94.31 91 ASP A N 1
ATOM 706 C CA . ASP A 1 91 ? 11.465 2.390 -20.384 1.00 94.31 91 ASP A CA 1
ATOM 707 C C . ASP A 1 91 ? 10.202 2.299 -19.515 1.00 94.31 91 ASP A C 1
ATOM 709 O O . ASP A 1 91 ? 9.103 2.595 -19.973 1.00 94.31 91 ASP A O 1
ATOM 713 N N . PHE A 1 92 ? 10.351 1.860 -18.263 1.00 93.94 92 PHE A N 1
ATOM 714 C CA . PHE A 1 92 ? 9.266 1.657 -17.310 1.00 93.94 92 PHE A CA 1
ATOM 715 C C . PHE A 1 92 ? 8.208 0.630 -17.742 1.00 93.94 92 PHE A C 1
ATOM 717 O O . PHE A 1 92 ? 7.156 0.583 -17.123 1.00 93.94 92 PHE A O 1
ATOM 724 N N . THR A 1 93 ? 8.447 -0.267 -18.702 1.00 95.44 93 THR A N 1
ATOM 725 C CA . THR A 1 93 ? 7.488 -1.344 -19.060 1.00 95.44 93 THR A CA 1
ATOM 726 C C . THR A 1 93 ? 7.552 -2.578 -18.146 1.00 95.44 93 THR A C 1
ATOM 728 O O . THR A 1 93 ? 6.895 -3.596 -18.386 1.00 95.44 93 THR A O 1
ATOM 731 N N . ARG A 1 94 ? 8.319 -2.485 -17.054 1.00 94.06 94 ARG A N 1
ATOM 732 C CA . ARG A 1 94 ? 8.490 -3.506 -16.013 1.00 94.06 94 ARG A CA 1
ATOM 733 C C . ARG A 1 94 ? 8.217 -2.899 -14.632 1.00 94.06 94 ARG A C 1
ATOM 735 O O . ARG A 1 94 ? 8.391 -1.696 -14.436 1.00 94.06 94 ARG A O 1
ATOM 742 N N . LEU A 1 95 ? 7.779 -3.719 -13.681 1.00 94.12 95 LEU A N 1
ATOM 743 C CA . LEU A 1 95 ? 7.686 -3.346 -12.266 1.00 94.12 95 LEU A CA 1
ATOM 744 C C . LEU A 1 95 ? 8.977 -3.674 -11.501 1.00 94.12 95 LEU A C 1
ATOM 746 O O . LEU A 1 95 ? 9.896 -4.307 -12.020 1.00 94.12 95 LEU A O 1
ATOM 750 N N . GLY A 1 96 ? 9.045 -3.218 -10.251 1.00 92.31 96 GLY A N 1
ATOM 751 C CA . GLY A 1 96 ? 10.081 -3.628 -9.307 1.00 92.31 96 GLY A CA 1
ATOM 752 C C . GLY A 1 96 ? 9.829 -5.017 -8.712 1.00 92.31 96 GLY A C 1
ATOM 753 O O . GLY A 1 96 ? 8.856 -5.699 -9.039 1.00 92.31 96 GLY A O 1
ATOM 754 N N . VAL A 1 97 ? 10.727 -5.421 -7.815 1.00 93.81 97 VAL A N 1
ATOM 755 C CA . VAL A 1 97 ? 10.556 -6.612 -6.969 1.00 93.81 97 VAL A CA 1
ATOM 756 C C . VAL A 1 97 ? 9.384 -6.392 -6.006 1.00 93.81 97 VAL A C 1
ATOM 758 O O . VAL A 1 97 ? 9.062 -5.250 -5.667 1.00 93.81 97 VAL A O 1
ATOM 761 N N . ARG A 1 98 ? 8.731 -7.477 -5.574 1.00 94.75 98 ARG A N 1
ATOM 762 C CA . ARG A 1 98 ? 7.624 -7.390 -4.618 1.00 94.75 98 ARG A CA 1
ATOM 763 C C . ARG A 1 98 ? 8.087 -6.808 -3.288 1.00 94.75 98 ARG A C 1
ATOM 765 O O . ARG A 1 98 ? 9.206 -7.036 -2.835 1.00 94.75 98 ARG A O 1
ATOM 772 N N . VAL A 1 99 ? 7.161 -6.111 -2.650 1.00 94.50 99 VAL A N 1
ATOM 773 C CA . VAL A 1 99 ? 7.301 -5.566 -1.305 1.00 94.50 99 VAL A CA 1
ATOM 774 C C . VAL A 1 99 ? 6.111 -6.016 -0.455 1.00 94.50 99 VAL A C 1
ATOM 776 O O . VAL A 1 99 ? 5.033 -6.253 -1.009 1.00 94.50 99 VAL A O 1
ATOM 779 N N . PRO A 1 100 ? 6.265 -6.161 0.870 1.00 92.94 100 PRO A N 1
ATOM 780 C CA . PRO A 1 100 ? 5.130 -6.413 1.748 1.00 92.94 100 PRO A CA 1
ATOM 781 C C . PRO A 1 100 ? 4.161 -5.226 1.751 1.00 92.94 100 PRO A C 1
ATOM 783 O O . PRO A 1 100 ? 4.583 -4.075 1.678 1.00 92.94 100 PRO A O 1
ATOM 786 N N . ALA A 1 101 ? 2.871 -5.500 1.916 1.00 94.62 101 ALA A N 1
ATOM 787 C CA . ALA A 1 101 ? 1.860 -4.477 2.148 1.00 94.62 101 ALA A CA 1
ATOM 788 C C . ALA A 1 101 ? 0.821 -4.994 3.147 1.00 94.62 101 ALA A C 1
ATOM 790 O O . ALA A 1 101 ? 0.432 -6.161 3.100 1.00 94.62 101 ALA A O 1
ATOM 791 N N . PHE A 1 102 ? 0.373 -4.122 4.046 1.00 95.38 102 PHE A N 1
ATOM 792 C CA . PHE A 1 102 ? -0.655 -4.413 5.038 1.00 95.38 102 PHE A CA 1
ATOM 793 C C . PHE A 1 102 ? -1.743 -3.354 4.979 1.00 95.38 102 PHE A C 1
ATOM 795 O O . PHE A 1 102 ? -1.458 -2.160 4.881 1.00 95.38 102 PHE A O 1
ATOM 802 N N . ILE A 1 103 ? -2.984 -3.810 5.098 1.00 94.94 103 ILE A N 1
ATOM 803 C CA . ILE A 1 103 ? -4.178 -2.975 5.113 1.00 94.94 103 ILE A CA 1
ATOM 804 C C . ILE A 1 103 ? -4.917 -3.313 6.402 1.00 94.94 103 ILE A C 1
ATOM 806 O O . ILE A 1 103 ? -5.272 -4.466 6.639 1.00 94.94 103 ILE A O 1
ATOM 810 N N . ILE A 1 104 ? -5.069 -2.326 7.278 1.00 94.62 104 ILE A N 1
ATOM 811 C CA . ILE A 1 104 ? -5.535 -2.525 8.648 1.00 94.62 104 ILE A CA 1
ATOM 812 C C . ILE A 1 104 ? -6.726 -1.604 8.885 1.00 94.62 104 ILE A C 1
ATOM 814 O O . ILE A 1 104 ? -6.605 -0.380 8.832 1.00 94.62 104 ILE A O 1
ATOM 818 N N . SER A 1 105 ? -7.877 -2.206 9.169 1.00 92.56 105 SER A N 1
ATOM 819 C CA . SER A 1 105 ? -9.123 -1.515 9.497 1.00 92.56 105 SER A CA 1
ATOM 820 C C . SER A 1 105 ? -10.041 -2.462 10.281 1.00 92.56 105 SER A C 1
ATOM 822 O O . SER A 1 105 ? -9.974 -3.676 10.065 1.00 92.56 105 SER A O 1
ATOM 824 N N . PRO A 1 106 ? -10.912 -1.961 11.180 1.00 92.06 106 PRO A N 1
ATOM 825 C CA . PRO A 1 106 ? -11.936 -2.790 11.816 1.00 92.06 106 PRO A CA 1
ATOM 826 C C . PRO A 1 106 ? -12.968 -3.366 10.825 1.00 92.06 106 PRO A C 1
ATOM 828 O O . PRO A 1 106 ? -13.710 -4.267 11.200 1.00 92.06 106 PRO A O 1
ATOM 831 N N . TYR A 1 107 ? -13.007 -2.893 9.577 1.00 91.88 107 TYR A N 1
ATOM 832 C CA . TYR A 1 107 ? -13.893 -3.411 8.525 1.00 91.88 107 TYR A CA 1
ATOM 833 C C . TYR A 1 107 ? -13.277 -4.517 7.666 1.00 91.88 107 TYR A C 1
ATOM 835 O O . TYR A 1 107 ? -13.896 -4.961 6.710 1.00 91.88 107 TYR A O 1
ATOM 843 N N . ILE A 1 108 ? -12.058 -4.963 7.965 1.00 93.81 108 ILE A N 1
ATOM 844 C CA . ILE A 1 108 ? -11.399 -6.028 7.199 1.00 93.81 108 ILE A CA 1
ATOM 845 C C . ILE A 1 108 ? -11.467 -7.323 7.998 1.00 93.81 108 ILE A C 1
ATOM 847 O O . ILE A 1 108 ? -11.227 -7.304 9.206 1.00 93.81 108 ILE A O 1
ATOM 851 N N . GLU A 1 109 ? -11.776 -8.443 7.340 1.00 94.31 109 GLU A N 1
ATOM 852 C CA . GLU A 1 109 ? -11.810 -9.760 7.985 1.00 94.31 109 GLU A CA 1
ATOM 853 C C . GLU A 1 109 ? -10.434 -10.197 8.527 1.00 94.31 109 GLU A C 1
ATOM 855 O O . GLU A 1 109 ? -9.402 -9.899 7.909 1.00 94.31 109 GLU A O 1
ATOM 860 N N . PRO A 1 110 ? -10.356 -10.868 9.699 1.00 93.12 110 PRO A N 1
ATOM 861 C CA . PRO A 1 110 ? -9.067 -11.231 10.259 1.00 93.12 110 PRO A CA 1
ATOM 862 C C . PRO A 1 110 ? -8.466 -12.339 9.391 1.00 93.12 110 PRO A C 1
ATOM 864 O O . PRO A 1 110 ? -9.178 -13.194 8.869 1.00 93.12 110 PRO A O 1
ATOM 867 N N . ASN A 1 111 ? -7.141 -12.361 9.266 1.00 93.06 111 ASN A N 1
ATOM 868 C CA . ASN A 1 111 ? -6.441 -13.328 8.411 1.00 93.06 111 ASN A CA 1
ATOM 869 C C . ASN A 1 111 ? -6.832 -13.246 6.920 1.00 93.06 111 ASN A C 1
ATOM 871 O O . ASN A 1 111 ? -6.694 -14.231 6.195 1.00 93.06 111 ASN A O 1
ATOM 875 N N . THR A 1 112 ? -7.285 -12.080 6.448 1.00 95.12 112 THR A N 1
ATOM 876 C CA . THR A 1 112 ? -7.488 -11.835 5.014 1.00 95.12 112 THR A CA 1
ATOM 877 C C . THR A 1 112 ? -6.140 -11.791 4.298 1.00 95.12 112 THR A C 1
ATOM 879 O O . THR A 1 112 ? -5.292 -10.949 4.597 1.00 95.12 112 THR A O 1
ATOM 882 N N . LEU A 1 113 ? -5.945 -12.696 3.339 1.00 95.44 113 LEU A N 1
ATOM 883 C CA . LEU A 1 113 ? -4.791 -12.712 2.447 1.00 95.44 113 LEU A CA 1
ATOM 884 C C . LEU A 1 113 ? -5.237 -12.273 1.055 1.00 95.44 113 LEU A C 1
ATOM 886 O O . LEU A 1 113 ? -5.999 -12.979 0.402 1.00 95.44 113 LEU A O 1
ATOM 890 N N . ILE A 1 114 ? -4.706 -11.148 0.584 1.00 93.88 114 ILE A N 1
ATOM 891 C CA . ILE A 1 114 ? -4.891 -10.704 -0.797 1.00 93.88 114 ILE A CA 1
ATOM 892 C C . ILE A 1 114 ? -3.738 -11.271 -1.619 1.00 93.88 114 ILE A C 1
ATOM 894 O O . ILE A 1 114 ? -2.580 -10.917 -1.394 1.00 93.88 114 ILE A O 1
ATOM 898 N N . HIS A 1 115 ? -4.040 -12.167 -2.559 1.00 89.56 115 HIS A N 1
ATOM 899 C CA . HIS A 1 115 ? -3.037 -12.662 -3.500 1.00 89.56 115 HIS A CA 1
ATOM 900 C C . HIS A 1 115 ? -3.148 -11.949 -4.848 1.00 89.56 115 HIS A C 1
ATOM 902 O O . HIS A 1 115 ? -2.334 -11.088 -5.166 1.00 89.56 115 HIS A O 1
ATOM 908 N N . ASN A 1 116 ? -4.177 -12.294 -5.623 1.00 89.94 116 ASN A N 1
ATOM 909 C CA . ASN A 1 116 ? -4.458 -11.708 -6.935 1.00 89.94 116 ASN A CA 1
ATOM 910 C C . ASN A 1 116 ? -5.907 -11.231 -7.077 1.00 89.94 116 ASN A C 1
ATOM 912 O O . ASN A 1 116 ? -6.256 -10.719 -8.142 1.00 89.94 116 ASN A O 1
ATOM 916 N N . ASP A 1 117 ? -6.735 -11.401 -6.048 1.00 94.19 117 ASP A N 1
ATOM 917 C CA . ASP A 1 117 ? -8.113 -10.914 -6.037 1.00 94.19 117 ASP A CA 1
ATOM 918 C C . ASP A 1 117 ? -8.154 -9.381 -6.104 1.00 94.19 117 ASP A C 1
ATOM 920 O O . ASP A 1 117 ? -7.131 -8.722 -5.927 1.00 94.19 117 ASP A O 1
ATOM 924 N N . GLY A 1 118 ? -9.322 -8.820 -6.408 1.00 93.62 118 GLY A N 1
ATOM 925 C CA . GLY A 1 118 ? -9.539 -7.378 -6.536 1.00 93.62 118 GLY A CA 1
ATOM 926 C C . GLY A 1 118 ? -9.968 -6.929 -7.924 1.00 93.62 118 GLY A C 1
ATOM 927 O O . GLY A 1 118 ? -10.086 -7.726 -8.862 1.00 93.62 118 GLY A O 1
ATOM 928 N N . THR A 1 119 ? -10.227 -5.630 -8.040 1.00 95.44 119 THR A N 1
ATOM 929 C CA . THR A 1 119 ? -10.762 -5.029 -9.261 1.00 95.44 119 THR A CA 1
ATOM 930 C C . THR A 1 119 ? -9.651 -4.870 -10.290 1.00 95.44 119 THR A C 1
ATOM 932 O O . THR A 1 119 ? -8.586 -4.309 -10.020 1.00 95.44 119 THR A O 1
ATOM 935 N N . ASN A 1 120 ? -9.884 -5.432 -11.477 1.00 95.62 120 ASN A N 1
ATOM 936 C CA . ASN A 1 120 ? -8.960 -5.369 -12.603 1.00 95.62 120 ASN A CA 1
ATOM 937 C C . ASN A 1 120 ? -9.449 -4.323 -13.599 1.00 95.62 120 ASN A C 1
ATOM 939 O O . ASN A 1 120 ? -10.595 -4.381 -14.037 1.00 95.62 120 ASN A O 1
ATOM 943 N N . TYR A 1 121 ? -8.549 -3.438 -14.012 1.00 95.44 121 TYR A N 1
ATOM 944 C CA . TYR A 1 121 ? -8.820 -2.389 -14.998 1.00 95.44 121 TYR A CA 1
ATOM 945 C C . TYR A 1 121 ? -8.216 -2.722 -16.374 1.00 95.44 121 TYR A C 1
ATOM 947 O O . TYR A 1 121 ? -8.516 -2.087 -17.381 1.00 95.44 121 TYR A O 1
ATOM 955 N N . ALA A 1 122 ? -7.397 -3.773 -16.431 1.00 95.25 122 ALA A N 1
ATOM 956 C CA . ALA A 1 122 ? -6.905 -4.427 -17.632 1.00 95.25 122 ALA A CA 1
ATOM 957 C C . ALA A 1 122 ? -6.692 -5.927 -17.364 1.00 95.25 122 ALA A C 1
ATOM 959 O O . ALA A 1 122 ? -6.541 -6.360 -16.221 1.00 95.25 122 ALA A O 1
ATOM 960 N N . A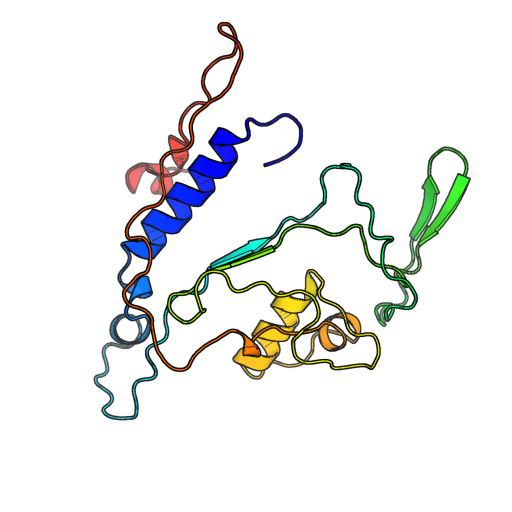SN A 1 123 ? -6.595 -6.730 -18.430 1.00 93.88 123 ASN A N 1
ATOM 961 C CA . ASN A 1 123 ? -6.407 -8.188 -18.331 1.00 93.88 123 ASN A CA 1
ATOM 962 C C . ASN A 1 123 ? -5.141 -8.609 -17.564 1.00 93.88 123 ASN A C 1
ATOM 964 O O . ASN A 1 123 ? -5.051 -9.746 -17.110 1.00 93.88 123 ASN A O 1
ATOM 968 N N . ASN A 1 124 ? -4.154 -7.718 -17.454 1.00 94.19 124 ASN A N 1
ATOM 969 C CA . ASN A 1 124 ? -2.893 -7.960 -16.765 1.00 94.19 124 ASN A CA 1
ATOM 970 C C . ASN A 1 124 ? -2.652 -7.014 -15.579 1.00 94.19 124 ASN A C 1
ATOM 972 O O . ASN A 1 124 ? -1.507 -6.921 -15.146 1.00 94.19 124 ASN A O 1
ATOM 976 N N . SER A 1 125 ? -3.677 -6.314 -15.072 1.00 96.00 125 SER A N 1
ATOM 977 C CA . SER A 1 125 ? -3.546 -5.453 -13.888 1.00 96.00 125 SER A CA 1
ATOM 978 C C . SER A 1 125 ? -2.853 -6.187 -12.737 1.00 96.00 125 SER A C 1
ATOM 980 O O . SER A 1 125 ? -3.067 -7.381 -12.522 1.00 96.00 125 SER A O 1
ATOM 982 N N . ALA A 1 126 ? -2.048 -5.464 -11.963 1.00 96.00 126 ALA A N 1
ATOM 983 C CA . ALA A 1 126 ? -1.388 -5.980 -10.766 1.00 96.00 126 ALA A CA 1
ATOM 984 C C . ALA A 1 126 ? -1.452 -4.962 -9.623 1.00 96.00 126 ALA A C 1
ATOM 986 O O . ALA A 1 126 ? -1.681 -3.772 -9.853 1.00 96.00 126 ALA A O 1
ATOM 987 N N . TYR A 1 127 ? -1.229 -5.433 -8.395 1.00 96.12 127 TYR A N 1
ATOM 988 C CA . TYR A 1 127 ? -0.989 -4.546 -7.263 1.00 96.12 127 TYR A CA 1
ATOM 989 C C . TYR A 1 127 ? 0.392 -3.899 -7.373 1.00 96.12 127 TYR A C 1
ATOM 991 O O . TYR A 1 127 ? 1.396 -4.579 -7.593 1.00 96.12 127 TYR A O 1
ATOM 999 N N . THR A 1 128 ? 0.439 -2.580 -7.215 1.00 95.62 128 THR A N 1
ATOM 1000 C CA . THR A 1 128 ? 1.662 -1.765 -7.230 1.00 95.62 128 THR A CA 1
ATOM 1001 C C . THR A 1 128 ? 1.549 -0.655 -6.184 1.00 95.62 128 THR A C 1
ATOM 1003 O O . THR A 1 128 ? 0.495 -0.464 -5.580 1.00 95.62 128 THR A O 1
ATOM 1006 N N . HIS A 1 129 ? 2.591 0.159 -5.993 1.00 95.38 129 HIS A N 1
ATOM 1007 C CA . HIS A 1 129 ? 2.487 1.357 -5.146 1.00 95.38 129 HIS A CA 1
ATOM 1008 C C . HIS A 1 129 ? 1.380 2.319 -5.591 1.00 95.38 129 HIS A C 1
ATOM 1010 O O . HIS A 1 129 ? 0.790 2.998 -4.753 1.00 95.38 129 HIS A O 1
ATOM 1016 N N . THR A 1 130 ? 1.052 2.357 -6.886 1.00 95.44 130 THR A N 1
ATOM 1017 C CA . THR A 1 130 ? -0.020 3.215 -7.404 1.00 95.44 130 THR A CA 1
ATOM 1018 C C . THR A 1 130 ? -1.416 2.651 -7.157 1.00 95.44 130 THR A C 1
ATOM 1020 O O . THR A 1 130 ? -2.376 3.392 -7.320 1.00 95.44 130 THR A O 1
ATOM 1023 N N . SER A 1 131 ? -1.556 1.405 -6.690 1.00 96.56 131 SER A N 1
ATOM 1024 C CA . SER A 1 131 ? -2.844 0.851 -6.246 1.00 96.56 131 SER A CA 1
ATOM 1025 C C . SER A 1 131 ? -3.471 1.655 -5.110 1.00 96.56 131 SER A C 1
ATOM 1027 O O . SER A 1 131 ? -4.686 1.800 -5.065 1.00 96.56 131 SER A O 1
ATOM 1029 N N . MET A 1 132 ? -2.651 2.216 -4.212 1.00 95.25 132 MET A N 1
ATOM 1030 C CA . MET A 1 132 ? -3.140 3.104 -3.152 1.00 95.25 132 MET A CA 1
ATOM 1031 C C . MET A 1 132 ? -3.706 4.395 -3.741 1.00 95.25 132 MET A C 1
ATOM 1033 O O . MET A 1 132 ? -4.768 4.836 -3.327 1.00 95.25 132 MET A O 1
ATOM 1037 N N . LEU A 1 133 ? -3.023 4.976 -4.731 1.00 95.88 133 LEU A N 1
ATOM 1038 C CA . LEU A 1 133 ? -3.505 6.180 -5.406 1.00 95.88 133 LEU A CA 1
ATOM 1039 C C . LEU A 1 133 ? -4.803 5.897 -6.156 1.00 95.88 133 LEU A C 1
ATOM 1041 O O . LEU A 1 133 ? -5.749 6.655 -6.003 1.00 95.88 133 LEU A O 1
ATOM 1045 N N . HIS A 1 134 ? -4.867 4.785 -6.889 1.00 97.12 134 HIS A N 1
ATOM 1046 C CA . HIS A 1 134 ? -6.068 4.406 -7.623 1.00 97.12 134 HIS A CA 1
ATOM 1047 C C . HIS A 1 134 ? -7.251 4.174 -6.676 1.00 97.12 134 HIS A C 1
ATOM 1049 O O . HIS A 1 134 ? -8.317 4.733 -6.886 1.00 97.12 134 HIS A O 1
ATOM 1055 N N . PHE A 1 135 ? -7.042 3.464 -5.563 1.00 95.44 135 PHE A N 1
ATOM 1056 C CA . PHE A 1 135 ? -8.076 3.288 -4.543 1.00 95.44 135 PHE A CA 1
ATOM 1057 C C . PHE A 1 135 ? -8.599 4.626 -3.997 1.00 95.44 135 PHE A C 1
ATOM 1059 O O . PHE A 1 135 ? -9.804 4.792 -3.860 1.00 95.44 135 PHE A O 1
ATOM 1066 N N . LEU A 1 136 ? -7.720 5.594 -3.708 1.00 93.31 136 LEU A N 1
ATOM 1067 C CA . LEU A 1 136 ? -8.145 6.917 -3.232 1.00 93.31 136 LEU A CA 1
ATOM 1068 C C . LEU A 1 136 ? -8.902 7.716 -4.302 1.00 93.31 136 LEU A C 1
ATOM 1070 O O . LEU A 1 136 ? -9.770 8.514 -3.955 1.00 93.31 136 LEU A O 1
ATOM 1074 N N . GLN A 1 137 ? -8.582 7.511 -5.582 1.00 95.25 137 GLN A N 1
ATOM 1075 C CA . GLN A 1 137 ? -9.321 8.123 -6.685 1.00 95.25 137 GLN A CA 1
ATOM 1076 C C . GLN A 1 137 ? -10.742 7.594 -6.761 1.00 95.25 137 GLN A C 1
ATOM 1078 O O . GLN A 1 137 ? -11.670 8.392 -6.790 1.00 95.25 137 GLN A O 1
ATOM 1083 N N . GLU A 1 138 ? -10.904 6.274 -6.703 1.00 92.50 138 GLU A N 1
ATOM 1084 C CA . GLU A 1 138 ? -12.222 5.641 -6.695 1.00 92.50 138 GLU A CA 1
ATOM 1085 C C . GLU A 1 138 ? -13.011 6.020 -5.433 1.00 92.50 138 GLU A C 1
ATOM 1087 O O . GLU A 1 138 ? -14.189 6.352 -5.513 1.00 92.50 138 GLU A O 1
ATOM 1092 N N . LEU A 1 139 ? -12.355 6.039 -4.265 1.00 89.88 139 LEU A N 1
ATOM 1093 C CA . LEU A 1 139 ? -12.992 6.339 -2.979 1.00 89.88 139 LEU A CA 1
ATOM 1094 C C . LEU A 1 139 ? -13.572 7.759 -2.904 1.00 89.88 139 LEU A C 1
ATOM 1096 O O . LEU A 1 139 ? -14.575 7.975 -2.227 1.00 89.88 139 LEU A O 1
ATOM 1100 N N . TRP A 1 140 ? -12.921 8.732 -3.542 1.00 89.88 140 TRP A N 1
ATOM 1101 C CA . TRP A 1 140 ? -13.306 10.146 -3.480 1.00 89.88 140 TRP A CA 1
ATOM 1102 C C . TRP A 1 140 ? -13.739 10.725 -4.825 1.00 89.88 140 TRP A C 1
ATOM 1104 O O . TRP A 1 140 ? -13.828 11.946 -4.951 1.00 89.88 140 TRP A O 1
ATOM 1114 N N . GLU A 1 141 ? -13.997 9.867 -5.812 1.00 92.56 141 GLU A N 1
ATOM 1115 C CA . GLU A 1 141 ? -14.414 10.257 -7.163 1.00 92.56 141 GLU A CA 1
ATOM 1116 C C . GLU A 1 141 ? -13.479 11.314 -7.788 1.00 92.56 141 GLU A C 1
ATOM 1118 O O . GLU A 1 141 ? -13.910 12.287 -8.412 1.00 92.56 141 GLU A O 1
ATOM 1123 N N . LEU A 1 142 ? -12.168 11.153 -7.581 1.00 94.19 142 LEU A N 1
ATOM 1124 C CA . LEU A 1 142 ? -11.158 12.069 -8.108 1.00 94.19 142 LEU A CA 1
ATOM 1125 C C . LEU A 1 142 ? -10.799 11.717 -9.551 1.00 94.19 142 LEU A C 1
ATOM 1127 O O . LEU A 1 142 ? -10.833 10.559 -9.962 1.00 94.19 142 LEU A O 1
ATOM 1131 N N . GLU A 1 143 ? -10.359 12.721 -10.306 1.00 94.62 143 GLU A N 1
ATOM 1132 C CA . GLU A 1 143 ? -9.844 12.512 -11.658 1.00 94.62 143 GLU A CA 1
ATOM 1133 C C . GLU A 1 143 ? -8.611 11.589 -11.660 1.00 94.62 143 GLU A C 1
ATOM 1135 O O . GLU A 1 143 ? -7.734 11.682 -10.791 1.00 94.62 143 GLU A O 1
ATOM 1140 N N . GLY A 1 144 ? -8.548 10.704 -12.663 1.00 89.56 144 GLY A N 1
ATOM 1141 C CA . GLY A 1 144 ? -7.430 9.798 -12.924 1.00 89.56 144 GLY A CA 1
ATOM 1142 C C . GLY A 1 144 ? -6.096 10.540 -13.085 1.00 89.56 144 GLY A C 1
ATOM 1143 O O . GLY A 1 144 ? -6.037 11.607 -13.682 1.00 89.56 144 GLY A O 1
ATOM 1144 N N . LEU A 1 145 ? -4.996 9.972 -12.569 1.00 91.31 145 LEU A N 1
ATOM 1145 C CA . LEU A 1 145 ? -3.699 10.668 -12.537 1.00 91.31 145 LEU A CA 1
ATOM 1146 C C . LEU A 1 145 ? -2.925 10.418 -13.833 1.00 91.31 145 LEU A C 1
ATOM 1148 O O . LEU A 1 145 ? -2.465 11.347 -14.483 1.00 91.31 145 LEU A O 1
ATOM 1152 N N . ASN A 1 146 ? -2.751 9.145 -14.189 1.00 93.56 146 ASN A N 1
ATOM 1153 C CA . ASN A 1 146 ? -2.211 8.712 -15.474 1.00 93.56 146 ASN A CA 1
ATOM 1154 C C . ASN A 1 146 ? -2.603 7.252 -15.743 1.00 93.56 146 ASN A C 1
ATOM 1156 O O . ASN A 1 146 ? -3.111 6.551 -14.861 1.00 93.56 146 ASN A O 1
ATOM 1160 N N . ASN A 1 147 ? -2.296 6.772 -16.946 1.00 95.38 147 ASN A N 1
ATOM 1161 C CA . ASN A 1 147 ? -2.558 5.402 -17.380 1.00 95.38 147 ASN A CA 1
ATOM 1162 C C . ASN A 1 147 ? -1.962 4.315 -16.463 1.00 95.38 147 ASN A C 1
ATOM 1164 O O . ASN A 1 147 ? -2.541 3.240 -16.334 1.00 95.38 147 ASN A O 1
ATOM 1168 N N . ARG A 1 148 ? -0.823 4.567 -15.805 1.00 95.12 148 ARG A N 1
ATOM 1169 C CA . ARG A 1 148 ? -0.198 3.609 -14.879 1.00 95.12 148 ARG A CA 1
ATOM 1170 C C . ARG A 1 148 ? -0.971 3.481 -13.572 1.00 95.12 148 ARG A C 1
ATOM 1172 O O . ARG A 1 148 ? -1.101 2.369 -13.063 1.00 95.12 148 ARG A O 1
ATOM 1179 N N . VAL A 1 149 ? -1.475 4.591 -13.037 1.00 96.56 149 VAL A N 1
ATOM 1180 C CA . VAL A 1 149 ? -2.347 4.562 -11.857 1.00 96.56 149 VAL A CA 1
ATOM 1181 C C . VAL A 1 149 ? -3.646 3.841 -12.208 1.00 96.56 149 VAL A C 1
ATOM 1183 O O . VAL A 1 149 ? -3.990 2.877 -11.536 1.00 96.56 149 VAL A O 1
ATOM 1186 N N . GLN A 1 150 ? -4.273 4.216 -13.323 1.00 96.69 150 GLN A N 1
ATOM 1187 C CA . GLN A 1 150 ? -5.549 3.658 -13.789 1.00 96.69 150 GLN A CA 1
ATOM 1188 C C . GLN A 1 150 ? -5.469 2.175 -14.191 1.00 96.69 150 GLN A C 1
ATOM 1190 O O . GLN A 1 150 ? -6.468 1.469 -14.217 1.00 96.69 150 GLN A O 1
ATOM 1195 N N . TRP A 1 151 ? -4.273 1.668 -14.488 1.00 97.12 151 TRP A N 1
ATOM 1196 C CA . TRP A 1 151 ? -4.047 0.247 -14.746 1.00 97.12 151 TRP A CA 1
ATOM 1197 C C . TRP A 1 151 ? -3.925 -0.599 -13.467 1.00 97.12 151 TRP A C 1
ATOM 1199 O O . TRP A 1 151 ? -4.165 -1.810 -13.508 1.00 97.12 151 TRP A O 1
ATOM 1209 N N . ALA A 1 152 ? -3.514 -0.006 -12.342 1.00 97.25 152 ALA A N 1
ATOM 1210 C CA . ALA A 1 152 ? -3.216 -0.740 -11.114 1.00 97.25 152 ALA A CA 1
ATOM 1211 C C . ALA A 1 152 ? -4.492 -1.305 -10.470 1.00 97.25 152 ALA A C 1
ATOM 1213 O O . ALA A 1 152 ? -5.538 -0.664 -10.501 1.00 97.25 152 ALA A O 1
ATOM 1214 N N . LYS A 1 153 ? -4.408 -2.493 -9.855 1.00 97.38 153 LYS A N 1
ATOM 1215 C CA . LYS A 1 153 ? -5.550 -3.064 -9.118 1.00 97.38 153 LYS A CA 1
ATOM 1216 C C . LYS A 1 153 ? -5.889 -2.232 -7.889 1.00 97.38 153 LYS A C 1
ATOM 1218 O O . LYS A 1 153 ? -4.985 -1.692 -7.251 1.00 97.38 153 LYS A O 1
ATOM 1223 N N . THR A 1 154 ? -7.152 -2.245 -7.497 1.00 96.69 154 THR A N 1
ATOM 1224 C CA . THR A 1 154 ? -7.635 -1.716 -6.217 1.00 96.69 154 THR A CA 1
ATOM 1225 C C . THR A 1 154 ? -8.087 -2.866 -5.303 1.00 96.69 154 THR A C 1
ATOM 1227 O O . THR A 1 154 ? -8.105 -4.039 -5.696 1.00 96.69 154 THR A O 1
ATOM 1230 N N . PHE A 1 155 ? -8.307 -2.580 -4.020 1.00 95.31 155 PHE A N 1
ATOM 1231 C CA . PHE A 1 155 ? -8.481 -3.594 -2.967 1.00 95.31 155 PHE A CA 1
ATOM 1232 C C . PHE A 1 155 ? -9.760 -3.412 -2.145 1.00 95.31 155 PHE A C 1
ATOM 1234 O O . PHE A 1 155 ? -9.922 -4.072 -1.130 1.00 95.31 155 PHE A O 1
ATOM 1241 N N . GLU A 1 156 ? -10.685 -2.563 -2.575 1.00 93.38 156 GLU A N 1
ATOM 1242 C CA . GLU A 1 156 ? -11.934 -2.237 -1.884 1.00 93.38 156 GLU A CA 1
ATOM 1243 C C . GLU A 1 156 ? -12.791 -3.464 -1.539 1.00 93.38 156 GLU A C 1
ATOM 1245 O O . GLU A 1 156 ? -13.480 -3.466 -0.526 1.00 93.38 156 GLU A O 1
ATOM 1250 N N . HIS A 1 157 ? -12.679 -4.545 -2.315 1.00 93.12 157 HIS A N 1
ATOM 1251 C CA . HIS A 1 157 ? -13.385 -5.806 -2.073 1.00 93.12 157 HIS A CA 1
ATOM 1252 C C . HIS A 1 157 ? -13.106 -6.457 -0.704 1.00 93.12 157 HIS A C 1
ATOM 1254 O O . HIS A 1 157 ? -13.832 -7.367 -0.313 1.00 93.12 157 HIS A O 1
ATOM 1260 N N . VAL A 1 158 ? -12.044 -6.052 0.005 1.00 94.12 158 VAL A N 1
ATOM 1261 C CA . VAL A 1 158 ? -11.712 -6.601 1.332 1.00 94.12 158 VAL A CA 1
ATOM 1262 C C . VAL A 1 158 ? -12.475 -5.944 2.476 1.00 94.12 158 VAL A C 1
ATOM 1264 O O . VAL A 1 158 ? -12.416 -6.441 3.602 1.00 94.12 158 VAL A O 1
ATOM 1267 N N . PHE A 1 159 ? -13.145 -4.820 2.217 1.00 92.38 159 PHE A N 1
ATOM 1268 C CA . PHE A 1 159 ? -13.961 -4.152 3.219 1.00 92.38 159 PHE A CA 1
ATOM 1269 C C . PHE A 1 159 ? -15.321 -4.846 3.336 1.00 92.38 159 PHE A C 1
ATOM 1271 O O . PHE A 1 159 ? -16.007 -5.095 2.349 1.00 92.38 159 PHE A O 1
ATOM 1278 N N . SER A 1 160 ? -15.691 -5.162 4.572 1.00 89.62 160 SER A N 1
ATOM 1279 C CA . SER A 1 160 ? -17.013 -5.626 4.977 1.00 89.62 160 SER A CA 1
ATOM 1280 C C . SER A 1 160 ? -17.893 -4.432 5.335 1.00 89.62 160 SER A C 1
ATOM 1282 O O . SER A 1 160 ? -17.399 -3.425 5.838 1.00 89.62 160 SER A O 1
ATOM 1284 N N . ASP A 1 161 ? -19.207 -4.579 5.180 1.00 85.44 161 ASP A N 1
ATOM 1285 C CA . ASP A 1 161 ? -20.187 -3.598 5.668 1.00 85.44 161 ASP A CA 1
ATOM 1286 C C . ASP A 1 161 ? -20.312 -3.618 7.203 1.00 85.44 161 ASP A C 1
ATOM 1288 O O . ASP A 1 161 ? -20.910 -2.733 7.812 1.00 85.44 161 ASP A O 1
ATOM 1292 N N . THR A 1 162 ? -19.774 -4.655 7.857 1.00 85.81 162 THR A N 1
ATOM 1293 C CA . THR A 1 162 ? -19.860 -4.832 9.308 1.00 85.81 162 THR A CA 1
ATOM 1294 C C . THR A 1 162 ? -18.510 -4.614 9.967 1.00 85.81 162 THR A C 1
ATOM 1296 O O . THR A 1 162 ? -17.532 -5.313 9.702 1.00 85.81 162 THR A O 1
ATOM 1299 N N . LYS A 1 163 ? -18.483 -3.668 10.903 1.00 87.31 163 LYS A N 1
ATOM 1300 C CA . LYS A 1 163 ? -17.332 -3.418 11.761 1.00 87.31 163 LYS A CA 1
ATOM 1301 C C . LYS A 1 163 ? -17.133 -4.578 12.739 1.00 87.31 163 LYS A C 1
ATOM 1303 O O . LYS A 1 163 ? -18.065 -4.986 13.433 1.00 87.31 163 LYS A O 1
ATOM 1308 N N . ARG A 1 164 ? -15.898 -5.062 12.863 1.00 88.56 164 ARG A N 1
ATOM 1309 C CA . ARG A 1 164 ? -15.527 -6.060 13.872 1.00 88.56 164 ARG A CA 1
ATOM 1310 C C . ARG A 1 164 ? -15.262 -5.414 15.235 1.00 88.56 164 ARG A C 1
ATOM 1312 O O . ARG A 1 164 ? -14.623 -4.364 15.339 1.00 88.56 164 ARG A O 1
ATOM 1319 N N . GLU A 1 165 ? -15.636 -6.120 16.296 1.00 89.31 165 GLU A N 1
ATOM 1320 C CA . GLU A 1 165 ? -15.360 -5.711 17.683 1.00 89.31 165 GLU A CA 1
ATOM 1321 C C . GLU A 1 165 ? -14.177 -6.466 18.318 1.00 89.31 165 GLU A C 1
ATOM 1323 O O . GLU A 1 165 ? -13.684 -6.088 19.382 1.00 89.31 165 GLU A O 1
ATOM 1328 N N . ASP A 1 166 ? -13.650 -7.481 17.632 1.00 92.44 166 ASP A N 1
ATOM 1329 C CA . ASP A 1 166 ? -12.542 -8.339 18.075 1.00 92.44 166 ASP A CA 1
ATOM 1330 C C . ASP A 1 166 ? -11.145 -7.813 17.681 1.00 92.44 166 ASP A C 1
ATOM 1332 O O . ASP A 1 166 ? -10.147 -8.528 17.769 1.00 92.44 166 ASP A O 1
ATOM 1336 N N . THR A 1 167 ? -11.046 -6.543 17.273 1.00 91.94 167 THR A N 1
ATOM 1337 C CA . THR A 1 167 ? -9.754 -5.893 16.979 1.00 91.94 167 THR A CA 1
ATOM 1338 C C . THR A 1 167 ? -8.830 -5.862 18.204 1.00 91.94 167 THR A C 1
ATOM 1340 O O . THR A 1 167 ? -9.293 -5.540 19.308 1.00 91.94 167 THR A O 1
ATOM 1343 N N . PRO A 1 168 ? -7.507 -6.071 18.034 1.00 93.00 168 PRO A N 1
ATOM 1344 C CA . PRO A 1 168 ? -6.541 -5.848 19.103 1.00 93.00 168 PRO A CA 1
ATOM 1345 C C . PRO A 1 168 ? -6.696 -4.450 19.715 1.00 93.00 168 PRO A C 1
ATOM 1347 O O . PRO A 1 168 ? -6.829 -3.446 19.017 1.00 93.00 168 PRO A O 1
ATOM 1350 N N . LYS A 1 169 ? -6.703 -4.361 21.048 1.00 92.94 169 LYS A N 1
ATOM 1351 C CA . LYS A 1 169 ? -6.728 -3.061 21.744 1.00 92.94 169 LYS A CA 1
ATOM 1352 C C . LYS A 1 169 ? -5.335 -2.436 21.824 1.00 92.94 169 LYS A C 1
ATOM 1354 O O . LYS A 1 169 ? -5.222 -1.216 21.890 1.00 92.94 169 LYS A O 1
ATOM 1359 N N . THR A 1 170 ? -4.302 -3.272 21.801 1.00 93.31 170 THR A N 1
ATOM 1360 C CA . THR A 1 170 ? -2.887 -2.903 21.738 1.00 93.31 170 THR A CA 1
ATOM 1361 C C . THR A 1 170 ? -2.111 -3.997 21.001 1.00 93.31 170 THR A C 1
ATOM 1363 O O . THR A 1 170 ? -2.517 -5.162 21.023 1.00 93.31 170 THR A O 1
ATOM 1366 N N . LEU A 1 171 ? -0.991 -3.650 20.361 1.00 92.31 171 LEU A N 1
ATOM 1367 C CA . LEU A 1 171 ? -0.049 -4.647 19.826 1.00 92.31 171 LEU A CA 1
ATOM 1368 C C . LEU A 1 171 ? 0.947 -5.114 20.896 1.00 92.31 171 LEU A C 1
ATOM 1370 O O . LEU A 1 171 ? 1.225 -4.402 21.863 1.00 92.31 171 LEU A O 1
ATOM 1374 N N . SER A 1 172 ? 1.521 -6.303 20.729 1.00 90.44 172 SER A N 1
ATOM 1375 C CA . SER A 1 172 ? 2.594 -6.803 21.596 1.00 90.44 172 SER A CA 1
ATOM 1376 C C . SER A 1 172 ? 3.861 -5.959 21.461 1.00 90.44 172 SER A C 1
ATOM 1378 O O . SER A 1 172 ? 4.227 -5.558 20.358 1.00 90.44 172 SER A O 1
ATOM 1380 N N . THR A 1 173 ? 4.555 -5.708 22.573 1.00 87.25 173 THR A N 1
ATOM 1381 C CA . THR A 1 173 ? 5.864 -5.041 22.540 1.00 87.25 173 THR A CA 1
ATOM 1382 C C . THR A 1 173 ? 6.897 -5.969 21.890 1.00 87.25 173 THR A C 1
ATOM 1384 O O . THR A 1 173 ? 7.055 -7.092 22.376 1.00 87.25 173 THR A O 1
ATOM 1387 N N . PRO A 1 174 ? 7.594 -5.538 20.823 1.00 84.50 174 PRO A N 1
ATOM 1388 C CA . PRO A 1 174 ? 8.620 -6.340 20.173 1.00 84.50 174 PRO A CA 1
ATOM 1389 C C . PRO A 1 174 ? 9.774 -6.658 21.122 1.00 84.50 174 PRO A C 1
ATOM 1391 O O . PRO A 1 174 ? 10.181 -5.840 21.954 1.00 84.50 174 PRO A O 1
ATOM 1394 N N . ILE A 1 175 ? 10.305 -7.870 20.981 1.00 79.69 175 ILE A N 1
ATOM 1395 C CA . ILE A 1 175 ? 11.471 -8.328 21.727 1.00 79.69 175 ILE A CA 1
ATOM 1396 C C . ILE A 1 175 ? 12.706 -7.985 20.906 1.00 79.69 175 ILE A C 1
ATOM 1398 O O . ILE A 1 175 ? 12.819 -8.337 19.734 1.00 79.69 175 ILE A O 1
ATOM 1402 N N . TRP A 1 176 ? 13.648 -7.298 21.539 1.00 73.50 176 TRP A N 1
ATOM 1403 C CA . TRP A 1 176 ? 14.942 -7.045 20.933 1.00 73.50 176 TRP A CA 1
ATOM 1404 C C . TRP A 1 176 ? 15.811 -8.301 21.013 1.00 73.50 176 TRP A C 1
ATOM 1406 O O . TRP A 1 176 ? 16.109 -8.780 22.107 1.00 73.50 176 TRP A O 1
ATOM 1416 N N . TYR A 1 177 ? 16.230 -8.795 19.852 1.00 67.44 177 TYR A N 1
ATOM 1417 C CA . TYR A 1 177 ? 17.283 -9.793 19.724 1.00 67.44 177 TYR A CA 1
ATOM 1418 C C . TYR A 1 177 ? 18.529 -9.080 19.198 1.00 67.44 177 TYR A C 1
ATOM 1420 O O . TYR A 1 177 ? 18.572 -8.694 18.031 1.00 67.44 177 TYR A O 1
ATOM 1428 N N . GLY A 1 178 ? 19.508 -8.865 20.067 1.00 63.44 178 GLY A N 1
ATOM 1429 C CA . GLY A 1 178 ? 20.850 -8.444 19.681 1.00 63.44 178 GLY A CA 1
ATOM 1430 C C . GLY A 1 178 ? 21.882 -9.150 20.544 1.00 63.44 178 GLY A C 1
ATOM 1431 O O . GLY A 1 178 ? 21.549 -9.724 21.588 1.00 63.44 178 GLY A O 1
ATOM 1432 N N . ASP A 1 179 ? 23.127 -9.150 20.082 1.00 54.25 179 ASP A N 1
ATOM 1433 C CA . ASP A 1 179 ? 24.233 -9.714 20.849 1.00 54.25 179 ASP A CA 1
ATOM 1434 C C . ASP A 1 179 ? 24.435 -8.912 22.142 1.00 54.25 179 ASP A C 1
ATOM 1436 O O . ASP A 1 179 ? 24.129 -7.722 22.207 1.00 54.25 179 ASP A O 1
ATOM 1440 N N . SER A 1 180 ? 24.986 -9.537 23.187 1.00 57.06 180 SER A N 1
ATOM 1441 C CA . SER A 1 180 ? 25.146 -8.941 24.531 1.00 57.06 180 SER A CA 1
ATOM 1442 C C . SER A 1 180 ? 25.909 -7.605 24.584 1.00 57.06 180 SER A C 1
ATOM 1444 O O . SER A 1 180 ? 25.964 -6.974 25.637 1.00 57.06 180 SER A O 1
ATOM 1446 N N . TRP A 1 181 ? 26.525 -7.199 23.474 1.00 57.59 181 TRP A N 1
ATOM 1447 C CA . TRP A 1 181 ? 27.360 -6.009 23.324 1.00 57.59 181 TRP A CA 1
ATOM 1448 C C . TRP A 1 181 ? 26.738 -4.932 22.430 1.00 57.59 181 TRP A C 1
ATOM 1450 O O . TRP A 1 181 ? 27.272 -3.826 22.358 1.00 57.59 181 TRP A O 1
ATOM 1460 N N . GLU A 1 182 ? 25.636 -5.230 21.741 1.00 57.72 182 GLU A N 1
ATOM 1461 C CA . GLU A 1 182 ? 24.941 -4.241 20.926 1.00 57.72 182 GLU A CA 1
ATOM 1462 C C . GLU A 1 182 ? 24.067 -3.351 21.823 1.00 57.72 182 GLU A C 1
ATOM 1464 O O . GLU A 1 182 ? 23.335 -3.858 22.678 1.00 57.72 182 GLU A O 1
ATOM 1469 N N . PRO A 1 183 ? 24.119 -2.016 21.675 1.00 59.06 183 PRO A N 1
ATOM 1470 C CA . PRO A 1 183 ? 23.243 -1.145 22.438 1.00 59.06 183 PRO A CA 1
ATOM 1471 C C . PRO A 1 183 ? 21.787 -1.432 22.063 1.00 59.06 183 PRO A C 1
ATOM 1473 O O . PRO A 1 183 ? 21.424 -1.454 20.883 1.00 59.06 183 PRO A O 1
ATOM 1476 N N . LYS A 1 184 ? 20.939 -1.625 23.082 1.00 59.41 184 LYS A N 1
ATOM 1477 C CA . LYS A 1 184 ? 19.487 -1.685 22.897 1.00 59.41 184 LYS A CA 1
ATOM 1478 C C . LYS A 1 184 ? 19.056 -0.429 22.123 1.00 59.41 184 LYS A C 1
ATOM 1480 O O . LYS A 1 184 ? 19.492 0.661 22.494 1.00 59.41 184 LYS A O 1
ATOM 1485 N N . PRO A 1 185 ? 18.210 -0.546 21.084 1.00 57.69 185 PRO A N 1
ATOM 1486 C CA . PRO A 1 185 ? 17.704 0.611 20.374 1.00 57.69 185 PRO A CA 1
ATOM 1487 C C . PRO A 1 185 ? 17.050 1.546 21.378 1.00 57.69 185 PRO A C 1
ATOM 1489 O O . PRO A 1 185 ? 16.184 1.116 22.150 1.00 57.69 185 PRO A O 1
ATOM 1492 N N . GLU A 1 186 ? 17.471 2.807 21.369 1.00 58.47 186 GLU A N 1
ATOM 1493 C CA . GLU A 1 186 ? 16.782 3.824 22.144 1.00 58.47 186 GLU A CA 1
ATOM 1494 C C . GLU A 1 186 ? 15.309 3.819 21.709 1.00 58.47 186 GLU A C 1
ATOM 1496 O O . GLU A 1 186 ? 15.028 3.829 20.502 1.00 58.47 186 GLU A O 1
ATOM 1501 N N . PRO A 1 187 ? 14.346 3.756 22.650 1.00 56.88 187 PRO A N 1
ATOM 1502 C CA . PRO A 1 187 ? 12.947 3.959 22.301 1.00 56.88 187 PRO A CA 1
ATOM 1503 C C . PRO A 1 187 ? 12.841 5.280 21.540 1.00 56.88 187 PRO A C 1
ATOM 1505 O O . PRO A 1 187 ? 13.629 6.189 21.797 1.00 56.88 187 PRO A O 1
ATOM 1508 N N . PHE A 1 188 ? 11.896 5.405 20.604 1.00 57.66 188 PHE A N 1
ATOM 1509 C CA . PHE A 1 188 ? 11.668 6.661 19.883 1.00 57.66 188 PHE A CA 1
ATOM 1510 C C . PHE A 1 188 ? 11.210 7.746 20.863 1.00 57.66 188 PHE A C 1
ATOM 1512 O O . PHE A 1 188 ? 10.025 8.062 20.963 1.00 57.66 188 PHE A O 1
ATOM 1519 N N . TYR A 1 189 ? 12.153 8.314 21.610 1.00 53.12 189 TYR A N 1
ATOM 1520 C CA . TYR A 1 189 ? 11.909 9.302 22.643 1.00 53.12 189 TYR A CA 1
ATOM 1521 C C . TYR A 1 189 ? 11.215 10.499 22.006 1.00 53.12 189 TYR A C 1
ATOM 1523 O O . TYR A 1 189 ? 10.290 11.046 22.581 1.00 53.12 189 TYR A O 1
ATOM 1531 N N . LEU A 1 190 ? 11.549 10.797 20.753 1.00 59.44 190 LEU A N 1
ATOM 1532 C CA . LEU A 1 190 ? 11.000 11.891 19.967 1.00 59.44 190 LEU A CA 1
ATOM 1533 C C . LEU A 1 190 ? 9.537 11.750 19.534 1.00 59.44 190 LEU A C 1
ATOM 1535 O O . LEU A 1 190 ? 8.978 12.758 19.125 1.00 59.44 190 LEU A O 1
ATOM 1539 N N . LEU A 1 191 ? 8.931 10.557 19.582 1.00 55.59 191 LEU A N 1
ATOM 1540 C CA . LEU A 1 191 ? 7.562 10.331 19.083 1.00 55.59 191 LEU A CA 1
ATOM 1541 C C . LEU A 1 191 ? 6.474 10.479 20.163 1.00 55.59 191 LEU A C 1
ATOM 1543 O O . LEU A 1 191 ? 5.298 10.561 19.827 1.00 55.59 191 LEU A O 1
ATOM 1547 N N . ASN A 1 192 ? 6.841 10.552 21.447 1.00 55.09 192 ASN A N 1
ATOM 1548 C CA . ASN A 1 192 ? 5.900 10.694 22.572 1.00 55.09 192 ASN A CA 1
ATOM 1549 C C . ASN A 1 192 ? 6.291 11.845 23.509 1.00 55.09 192 ASN A C 1
ATOM 1551 O O . ASN A 1 192 ? 6.183 11.731 24.729 1.00 55.09 192 ASN A O 1
ATOM 1555 N N . GLN A 1 193 ? 6.817 12.931 22.952 1.00 69.38 193 GLN A N 1
ATOM 1556 C CA . GLN A 1 193 ? 7.123 14.112 23.746 1.00 69.38 193 GLN A CA 1
ATOM 1557 C C . GLN A 1 193 ? 5.852 14.921 24.039 1.00 69.38 193 GLN A C 1
ATOM 1559 O O . GLN A 1 193 ? 4.858 14.812 23.320 1.00 69.38 193 GLN A O 1
ATOM 1564 N N . ASN A 1 194 ? 5.889 15.737 25.093 1.00 70.25 194 ASN A N 1
ATOM 1565 C CA . ASN A 1 194 ? 4.824 16.702 25.365 1.00 70.25 194 ASN A CA 1
ATOM 1566 C C . ASN A 1 194 ? 4.708 17.711 24.213 1.00 70.25 194 ASN A C 1
ATOM 1568 O O . ASN A 1 194 ? 5.675 17.940 23.491 1.00 70.25 194 ASN A O 1
ATOM 1572 N N . GLU A 1 195 ? 3.545 18.344 24.070 1.00 70.25 195 GLU A N 1
ATOM 1573 C CA . GLU A 1 195 ? 3.271 19.348 23.029 1.00 70.25 195 GLU A CA 1
ATOM 1574 C C . GLU A 1 195 ? 4.381 20.411 22.913 1.00 70.25 195 GLU A C 1
ATOM 1576 O O . GLU A 1 195 ? 4.864 20.683 21.811 1.00 70.25 195 GLU A O 1
ATOM 1581 N N . ASP A 1 196 ? 4.880 20.901 24.053 1.00 78.12 196 ASP A N 1
ATOM 1582 C CA . ASP A 1 196 ? 5.969 21.883 24.148 1.00 78.12 196 ASP A CA 1
ATOM 1583 C C . ASP A 1 196 ? 7.245 21.468 23.400 1.00 78.12 196 ASP A C 1
ATOM 1585 O O . ASP A 1 196 ? 7.993 22.309 22.905 1.00 78.12 196 ASP A O 1
ATOM 1589 N N . TYR A 1 197 ? 7.520 20.168 23.298 1.00 74.94 197 TYR A N 1
ATOM 1590 C CA . TYR A 1 197 ? 8.673 19.660 22.565 1.00 74.94 197 TYR A CA 1
ATOM 1591 C C . TYR A 1 197 ? 8.559 19.906 21.060 1.00 74.94 197 TYR A C 1
ATOM 1593 O O . TYR A 1 197 ? 9.544 20.255 20.408 1.00 74.94 197 TYR A O 1
ATOM 1601 N N . TYR A 1 198 ? 7.365 19.705 20.502 1.00 72.56 198 TYR A N 1
ATOM 1602 C CA . TYR A 1 198 ? 7.116 19.884 19.076 1.00 72.56 198 TYR A CA 1
ATOM 1603 C C . TYR A 1 198 ? 6.969 21.364 18.721 1.00 72.56 198 TYR A C 1
ATOM 1605 O O . TYR A 1 198 ? 7.461 21.780 17.677 1.00 72.56 198 TYR A O 1
ATOM 1613 N N . ALA A 1 199 ? 6.366 22.161 19.609 1.00 72.50 199 ALA A N 1
ATOM 1614 C CA . ALA A 1 199 ? 6.176 23.599 19.420 1.00 72.50 199 ALA A CA 1
ATOM 1615 C C . ALA A 1 199 ? 7.494 24.394 19.360 1.00 72.50 199 ALA A C 1
ATOM 1617 O O . ALA A 1 199 ? 7.546 25.452 18.742 1.00 72.50 199 ALA A O 1
ATOM 1618 N N . ASN A 1 200 ? 8.561 23.884 19.985 1.00 73.62 200 ASN A N 1
ATOM 1619 C CA . ASN A 1 200 ? 9.864 24.552 20.071 1.00 73.62 200 ASN A CA 1
ATOM 1620 C C . ASN A 1 200 ? 10.888 24.071 19.027 1.00 73.62 200 ASN A C 1
ATOM 1622 O O . ASN A 1 200 ? 12.079 24.372 19.153 1.00 73.62 200 ASN A O 1
ATOM 1626 N N . ARG A 1 201 ? 10.469 23.306 18.010 1.00 65.94 201 ARG A N 1
ATOM 1627 C CA . ARG A 1 201 ? 11.361 22.947 16.902 1.00 65.94 201 ARG A CA 1
ATOM 1628 C C . ARG A 1 201 ? 11.394 24.064 15.845 1.00 65.94 201 ARG A C 1
ATOM 1630 O O . ARG A 1 201 ? 10.336 24.607 15.538 1.00 65.94 201 ARG A O 1
ATOM 1637 N N . PRO A 1 202 ? 12.591 24.417 15.340 1.00 49.38 202 PRO A N 1
ATOM 1638 C CA . PRO A 1 202 ? 12.771 25.459 14.331 1.00 49.38 202 PRO A CA 1
ATOM 1639 C C . PRO A 1 202 ? 12.147 25.098 12.981 1.00 49.38 202 PRO A C 1
ATOM 1641 O O . PRO A 1 202 ? 12.040 23.884 12.682 1.00 49.38 202 PRO A O 1
#

Foldseek 3Di:
DAPPDFVLLVVLVVQVVCLVLLPDPQQFAPPCPPPVDPDPDPRQRRHDKDKDWDPDPNPDDDPDDWDFQADFWPVQDWDWDDDPNHTDIGRPRTDHDDIDMDIDHLQFDPPDDDDADADALDPPAEADPLLVVLQVCVVPVHDDDTPNSSGHGHDCVRGHSDGHPPDDSGDDNDDGDDDPPDDDPDRPPVPDDDPVVVVPDD

Radius of gyration: 21.06 Å; chains: 1; bounding box: 60×42×48 Å

Secondary structure (DSSP, 8-state):
--TTS-HHHHHHHHHHHHHHHHHSHHHH-STHHHH-----S--------EEEE-S--TT---SSPPPBSPPPPTT---EEEEETTEEEEE-S-B------EEEE-TTBPTT---SS-SB-SSTT----THHHHHHHHHHTTPPP--HHHHHS-B-GGGB-SS--S---SSPPPPPP---TTSPPPPP-GGGS--HHHHHT--

pLDDT: mean 83.4, std 15.83, range [42.06, 97.38]

Organism: Aspergillus oryzae (NCBI:txid5062)

InterPro domains:
  IPR007312 Phosphoesterase [PF04185] (48-142)
  IPR007312 Phosphoesterase [PTHR31956] (48-175)
  IPR017850 Alkaline-phosphatase-like, core domain superfamily [G3DSA:3.40.720.10] (1-178)